Protein AF-A0A2I2F5F7-F1 (afdb_monomer_lite)

Structure (mmCIF, N/CA/C/O backbone):
data_AF-A0A2I2F5F7-F1
#
_entry.id   AF-A0A2I2F5F7-F1
#
loop_
_atom_site.group_PDB
_atom_site.id
_atom_site.type_symbol
_atom_site.label_atom_id
_atom_site.label_alt_id
_atom_site.label_comp_id
_atom_site.label_asym_id
_atom_site.label_entity_id
_atom_site.label_seq_id
_atom_site.pdbx_PDB_ins_code
_atom_site.Cartn_x
_atom_site.Cartn_y
_atom_site.Cartn_z
_atom_site.occupancy
_atom_site.B_iso_or_equiv
_atom_site.auth_seq_id
_atom_site.auth_comp_id
_atom_site.auth_asym_id
_atom_site.auth_atom_id
_atom_site.pdbx_PDB_model_num
ATOM 1 N N . MET A 1 1 ? 24.053 -18.891 8.068 1.00 52.19 1 MET A N 1
ATOM 2 C CA . MET A 1 1 ? 23.215 -17.682 8.249 1.00 52.19 1 MET A CA 1
ATOM 3 C C . MET A 1 1 ? 21.718 -17.975 8.450 1.00 52.19 1 MET A C 1
ATOM 5 O O . MET A 1 1 ? 21.063 -17.134 9.046 1.00 52.19 1 MET A O 1
ATOM 9 N N . SER A 1 2 ? 21.166 -19.140 8.059 1.00 60.88 2 SER A N 1
ATOM 10 C CA . SER A 1 2 ? 19.707 -19.385 8.162 1.00 60.88 2 SER A CA 1
ATOM 11 C C . SER A 1 2 ? 19.155 -19.617 9.581 1.00 60.88 2 SER A C 1
ATOM 13 O O . SER A 1 2 ? 17.992 -19.317 9.832 1.00 60.88 2 SER A O 1
ATOM 15 N N . VAL A 1 3 ? 19.968 -20.087 10.535 1.00 60.84 3 VAL A N 1
ATOM 16 C CA . VAL A 1 3 ? 19.513 -20.328 11.924 1.00 60.84 3 VAL A CA 1
ATOM 17 C C . VAL A 1 3 ? 19.177 -19.015 12.646 1.00 60.84 3 VAL A C 1
ATOM 19 O O . VAL A 1 3 ? 18.183 -18.933 13.364 1.00 60.84 3 VAL A O 1
ATOM 22 N N . PHE A 1 4 ? 19.957 -17.955 12.409 1.00 62.81 4 PHE A N 1
ATOM 23 C CA . PHE A 1 4 ? 19.720 -16.638 13.011 1.00 62.81 4 PHE A CA 1
ATOM 24 C C . PHE A 1 4 ? 18.467 -15.959 12.450 1.00 62.81 4 PHE A C 1
ATOM 26 O O . PHE A 1 4 ? 17.699 -15.381 13.215 1.00 62.81 4 PHE A O 1
ATOM 33 N N . SER A 1 5 ? 18.217 -16.060 11.140 1.00 62.34 5 SER A N 1
ATOM 34 C CA . SER A 1 5 ? 16.989 -15.528 10.536 1.00 62.34 5 SER A CA 1
ATOM 35 C C . SER A 1 5 ? 15.752 -16.306 10.985 1.00 62.34 5 SER A C 1
ATOM 37 O O . SER A 1 5 ? 14.725 -15.692 11.250 1.00 62.34 5 SER A O 1
ATOM 39 N N . GLN A 1 6 ? 15.856 -17.629 11.150 1.00 65.56 6 GLN A N 1
ATOM 40 C CA . GLN A 1 6 ? 14.783 -18.466 11.697 1.00 65.56 6 GLN A CA 1
ATOM 41 C C . GLN A 1 6 ? 14.441 -18.099 13.140 1.00 65.56 6 GLN A C 1
ATOM 43 O O . GLN A 1 6 ? 13.269 -17.923 13.468 1.00 65.56 6 GLN A O 1
ATOM 48 N N . LEU A 1 7 ? 15.453 -17.943 13.998 1.00 70.56 7 LEU A N 1
ATOM 49 C CA . LEU A 1 7 ? 15.248 -17.539 15.386 1.00 70.56 7 LEU A CA 1
ATOM 50 C C . LEU A 1 7 ? 14.660 -16.125 15.470 1.00 70.56 7 LEU A C 1
ATOM 52 O O . LEU A 1 7 ? 13.698 -15.908 16.201 1.00 70.56 7 LEU A O 1
ATOM 56 N N . ARG A 1 8 ? 15.183 -15.180 14.675 1.00 76.38 8 ARG A N 1
ATOM 57 C CA . ARG A 1 8 ? 14.646 -13.815 14.579 1.00 76.38 8 ARG A CA 1
ATOM 58 C C . ARG A 1 8 ? 13.184 -13.826 14.145 1.00 76.38 8 ARG A C 1
ATOM 60 O O . ARG A 1 8 ? 12.372 -13.159 14.778 1.00 76.38 8 ARG A O 1
ATOM 67 N N .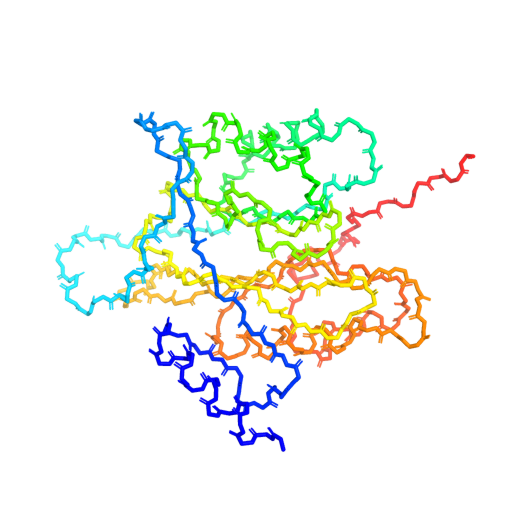 ASN A 1 9 ? 12.846 -14.577 13.096 1.00 73.12 9 ASN A N 1
ATOM 68 C CA . ASN A 1 9 ? 11.472 -14.658 12.614 1.00 73.12 9 ASN A CA 1
ATOM 69 C C . ASN A 1 9 ? 10.574 -15.257 13.703 1.00 73.12 9 ASN A C 1
ATOM 71 O O . ASN A 1 9 ? 9.603 -14.606 14.046 1.00 73.12 9 ASN A O 1
ATOM 75 N N . ARG A 1 10 ? 10.952 -16.356 14.371 1.00 73.81 10 ARG A N 1
ATOM 76 C CA . ARG A 1 10 ? 10.181 -16.911 15.506 1.00 73.81 10 ARG A CA 1
ATOM 77 C C . ARG A 1 10 ? 9.946 -15.912 16.641 1.00 73.81 10 ARG A C 1
ATOM 79 O O . ARG A 1 10 ? 8.852 -15.856 17.195 1.00 73.81 10 ARG A O 1
ATOM 86 N N . VAL A 1 11 ? 10.953 -15.111 16.993 1.00 74.81 11 VAL A N 1
ATOM 87 C CA . VAL A 1 11 ? 10.809 -14.060 18.015 1.00 74.81 11 VAL A CA 1
ATOM 88 C C . VAL A 1 11 ? 9.813 -12.992 17.562 1.00 74.81 11 VAL A C 1
ATOM 90 O O . VAL A 1 11 ? 8.974 -12.563 18.352 1.00 74.81 11 VAL A O 1
ATOM 93 N N . LEU A 1 12 ? 9.873 -12.574 16.295 1.00 76.50 12 LEU A N 1
ATOM 94 C CA . LEU A 1 12 ? 8.938 -11.601 15.728 1.00 76.50 12 LEU A CA 1
ATOM 95 C C . LEU A 1 12 ? 7.519 -12.165 15.598 1.00 76.50 12 LEU A C 1
ATOM 97 O O . LEU A 1 12 ? 6.568 -11.464 15.931 1.00 76.50 12 LEU A O 1
ATOM 101 N N . GLU A 1 13 ? 7.375 -13.422 15.177 1.00 77.12 13 GLU A N 1
ATOM 102 C CA . GLU A 1 13 ? 6.099 -14.139 15.130 1.00 77.12 13 GLU A CA 1
ATOM 103 C C . GLU A 1 13 ? 5.463 -14.195 16.517 1.00 77.12 13 GLU A C 1
ATOM 105 O O . GLU A 1 13 ? 4.296 -13.849 16.677 1.00 77.12 13 GLU A O 1
ATOM 110 N N . TRP A 1 14 ? 6.241 -14.558 17.540 1.00 73.88 14 TRP A N 1
ATOM 111 C CA . TRP A 1 14 ? 5.767 -14.606 18.920 1.00 73.88 14 TRP A CA 1
ATOM 112 C C . TRP A 1 14 ? 5.377 -13.219 19.447 1.00 73.88 14 TRP A C 1
ATOM 114 O O . TRP A 1 14 ? 4.296 -13.055 20.022 1.00 73.88 14 TRP A O 1
ATOM 124 N N . ARG A 1 15 ? 6.229 -12.212 19.214 1.00 73.38 15 ARG A N 1
ATOM 125 C CA . ARG A 1 15 ? 6.032 -10.839 19.700 1.00 73.38 15 ARG A CA 1
ATOM 126 C C . ARG A 1 15 ? 4.831 -10.156 19.050 1.00 73.38 15 ARG A C 1
ATOM 128 O O . ARG A 1 15 ? 4.076 -9.486 19.745 1.00 73.38 15 ARG A O 1
ATOM 135 N N . HIS A 1 16 ? 4.665 -10.309 17.739 1.00 75.19 16 HIS A N 1
ATOM 136 C CA . HIS A 1 16 ? 3.631 -9.614 16.967 1.00 75.19 16 HIS A CA 1
ATOM 137 C C . HIS A 1 16 ? 2.427 -10.501 16.628 1.00 75.19 16 HIS A C 1
ATOM 139 O O . HIS A 1 16 ? 1.450 -10.014 16.069 1.00 75.19 16 HIS A O 1
ATOM 145 N N . GLY A 1 17 ? 2.464 -11.792 16.973 1.00 76.19 17 GLY A N 1
ATOM 146 C CA . GLY A 1 17 ? 1.377 -12.735 16.711 1.00 76.19 17 GLY A CA 1
ATOM 147 C C . GLY A 1 17 ? 1.076 -12.899 15.221 1.00 76.19 17 GLY A C 1
ATOM 148 O O . GLY A 1 17 ? -0.092 -12.981 14.846 1.00 76.19 17 GLY A O 1
ATOM 149 N N . ILE A 1 18 ? 2.100 -12.885 14.368 1.00 79.06 18 ILE A N 1
ATOM 150 C CA . ILE A 1 18 ? 1.965 -13.003 12.909 1.00 79.06 18 ILE A CA 1
ATOM 151 C C . ILE A 1 18 ? 2.703 -14.245 12.414 1.00 79.06 18 ILE A C 1
ATOM 153 O O . ILE A 1 18 ? 3.763 -14.545 12.948 1.00 79.06 18 ILE A O 1
ATOM 157 N N . PRO A 1 19 ? 2.217 -14.941 11.378 1.00 82.69 19 PRO A N 1
ATOM 158 C CA . PRO A 1 19 ? 3.017 -15.951 10.697 1.00 82.69 19 PRO A CA 1
ATOM 159 C C . PRO A 1 19 ? 3.995 -15.285 9.715 1.00 82.69 19 PRO A C 1
ATOM 161 O O . PRO A 1 19 ? 3.604 -14.413 8.924 1.00 82.69 19 PRO A O 1
ATOM 164 N N . LEU A 1 20 ? 5.262 -15.691 9.754 1.00 82.62 20 LEU A N 1
ATOM 165 C CA . LEU A 1 20 ? 6.342 -15.246 8.874 1.00 82.62 20 LEU A CA 1
ATOM 166 C C . LEU A 1 20 ? 6.960 -16.454 8.146 1.00 82.62 20 LEU A C 1
ATOM 168 O O . LEU A 1 20 ? 6.944 -17.573 8.654 1.00 82.62 20 LEU A O 1
ATOM 172 N N . PRO A 1 21 ? 7.550 -16.274 6.954 1.00 81.25 21 PRO A N 1
ATOM 173 C CA . PRO A 1 21 ? 8.261 -17.365 6.297 1.00 81.25 21 PRO A CA 1
ATOM 174 C C . PRO A 1 21 ? 9.463 -17.843 7.119 1.00 81.25 21 PRO A C 1
ATOM 176 O O . PRO A 1 21 ? 10.234 -17.049 7.663 1.00 81.25 21 PRO A O 1
ATOM 179 N N . THR A 1 22 ? 9.674 -19.156 7.155 1.00 66.94 22 THR A N 1
ATOM 180 C CA . THR A 1 22 ? 10.752 -19.798 7.926 1.00 66.94 22 THR A CA 1
ATOM 181 C C . THR A 1 22 ? 12.104 -19.820 7.201 1.00 66.94 22 THR A C 1
ATOM 183 O O . THR A 1 22 ? 13.130 -20.071 7.830 1.00 66.94 22 THR A O 1
ATOM 186 N N . LEU A 1 23 ? 12.137 -19.567 5.889 1.00 62.38 23 LEU A N 1
ATOM 187 C CA . LEU A 1 23 ? 13.317 -19.789 5.035 1.00 62.38 23 LEU A CA 1
ATOM 188 C C . LEU A 1 23 ? 13.912 -18.512 4.421 1.00 62.38 23 LEU A C 1
ATOM 190 O O . LEU A 1 23 ? 14.998 -18.564 3.853 1.00 62.38 23 LEU A O 1
ATOM 194 N N . GLU A 1 24 ? 13.258 -17.360 4.572 1.00 65.25 24 GLU A N 1
ATOM 195 C CA . GLU A 1 24 ? 13.725 -16.102 3.977 1.00 65.25 24 GLU A CA 1
ATOM 196 C C . GLU A 1 24 ? 14.841 -15.471 4.824 1.00 65.25 24 GLU A C 1
ATOM 198 O O . GLU A 1 24 ? 14.592 -14.846 5.859 1.00 65.25 24 GLU A O 1
ATOM 203 N N . THR A 1 25 ? 16.098 -15.652 4.403 1.00 61.94 25 THR A N 1
ATOM 204 C CA . THR A 1 25 ? 17.279 -15.193 5.160 1.00 61.94 25 THR A CA 1
ATOM 205 C C . THR A 1 25 ? 17.719 -13.766 4.830 1.00 61.94 25 THR A C 1
ATOM 207 O O . THR A 1 25 ? 18.499 -13.190 5.582 1.00 61.94 25 THR A O 1
ATOM 210 N N . ASN A 1 26 ? 17.236 -13.195 3.721 1.00 65.75 26 ASN A N 1
ATOM 211 C CA . ASN A 1 26 ? 17.690 -11.901 3.183 1.00 65.75 26 ASN A CA 1
ATOM 212 C C . ASN A 1 26 ? 16.654 -10.781 3.326 1.00 65.75 26 ASN A C 1
ATOM 214 O O . ASN A 1 26 ? 16.775 -9.731 2.696 1.00 65.75 26 ASN A O 1
ATOM 218 N N . THR A 1 27 ? 15.626 -11.002 4.136 1.00 77.75 27 THR A N 1
ATOM 219 C CA . THR A 1 27 ? 14.590 -10.010 4.405 1.00 77.75 27 THR A CA 1
ATOM 220 C C . THR A 1 27 ? 14.702 -9.503 5.829 1.00 77.75 27 THR A C 1
ATOM 222 O O . THR A 1 27 ? 15.240 -10.180 6.707 1.00 77.75 27 THR A O 1
ATOM 225 N N . SER A 1 28 ? 14.191 -8.304 6.080 1.00 81.12 28 SER A N 1
ATOM 226 C CA . SER A 1 28 ? 14.087 -7.746 7.427 1.00 81.12 28 SER A CA 1
ATOM 227 C C . SER A 1 28 ? 12.750 -7.023 7.544 1.00 81.12 28 SER A C 1
ATOM 229 O O . SER A 1 28 ? 12.607 -5.948 6.956 1.00 81.12 28 SER A O 1
ATOM 231 N N . PRO A 1 29 ? 11.755 -7.608 8.234 1.00 90.69 29 PRO A N 1
ATOM 232 C CA . PRO A 1 29 ? 10.522 -6.899 8.542 1.00 90.69 29 PRO A CA 1
ATOM 233 C C . PRO A 1 29 ? 10.791 -5.820 9.602 1.00 90.69 29 PRO A C 1
ATOM 235 O O . PRO A 1 29 ? 11.433 -6.078 10.620 1.00 90.69 29 PRO A O 1
ATOM 238 N N . ILE A 1 30 ? 10.294 -4.613 9.351 1.00 91.50 30 ILE A N 1
ATOM 239 C CA . ILE A 1 30 ? 10.405 -3.444 10.224 1.00 91.50 30 ILE A CA 1
ATOM 240 C C . ILE A 1 30 ? 8.986 -3.044 10.620 1.00 91.50 30 ILE A C 1
ATOM 242 O O . ILE A 1 30 ? 8.231 -2.532 9.795 1.00 91.50 30 ILE A O 1
ATOM 246 N N . PHE A 1 31 ? 8.613 -3.335 11.865 1.00 92.44 31 PHE A N 1
ATOM 247 C CA . PHE A 1 31 ? 7.278 -3.046 12.390 1.00 92.44 31 PHE A CA 1
ATOM 248 C C . PHE A 1 31 ? 7.088 -1.556 12.644 1.00 92.44 31 PHE A C 1
ATOM 250 O O . PHE A 1 31 ? 7.994 -0.890 13.142 1.00 92.44 31 PHE A O 1
ATOM 257 N N . GLN A 1 32 ? 5.888 -1.071 12.339 1.00 94.00 32 GLN A N 1
ATOM 258 C CA . GLN A 1 32 ? 5.445 0.287 12.628 1.00 94.00 32 GLN A CA 1
ATOM 259 C C . GLN A 1 32 ? 4.021 0.264 13.200 1.00 94.00 32 GLN A C 1
ATOM 261 O O . GLN A 1 32 ? 3.363 -0.779 13.224 1.00 94.00 32 GLN A O 1
ATOM 266 N N . SER A 1 33 ? 3.555 1.409 13.690 1.00 94.44 33 SER A N 1
ATOM 267 C CA . SER A 1 33 ? 2.191 1.549 14.196 1.00 94.44 33 SER A CA 1
ATOM 268 C C . SER A 1 33 ? 1.228 1.948 13.084 1.00 94.44 33 SER A C 1
ATOM 270 O O . SER A 1 33 ? 1.595 2.635 12.129 1.00 94.44 33 SER A O 1
ATOM 272 N N . TRP A 1 34 ? -0.031 1.551 13.242 1.00 96.56 34 TRP A N 1
ATOM 273 C CA . TRP A 1 34 ? -1.135 2.285 12.637 1.00 96.56 34 TRP A CA 1
ATOM 274 C C . TRP A 1 34 ? -1.309 3.620 13.346 1.00 96.56 34 TRP A C 1
ATOM 276 O O . TRP A 1 34 ? -0.941 3.754 14.510 1.00 96.56 34 TRP A O 1
ATOM 286 N N . HIS A 1 35 ? -1.901 4.589 12.662 1.00 97.06 35 HIS A N 1
ATOM 287 C CA . HIS A 1 35 ? -2.172 5.905 13.214 1.00 97.06 35 HIS A CA 1
ATOM 288 C C . HIS A 1 35 ? -3.626 6.289 12.987 1.00 97.06 35 HIS A C 1
ATOM 290 O O . HIS A 1 35 ? -4.202 6.007 11.933 1.00 97.06 35 HIS A O 1
ATOM 296 N N . GLN A 1 36 ? -4.194 6.990 13.960 1.00 96.44 36 GLN A N 1
ATOM 297 C CA . GLN A 1 36 ? -5.495 7.634 13.842 1.00 96.44 36 GLN A CA 1
ATOM 298 C C . GLN A 1 36 ? -5.372 9.118 14.153 1.00 96.44 36 GLN A C 1
ATOM 300 O O . GLN A 1 36 ? -4.549 9.527 14.971 1.00 96.44 36 GLN A O 1
ATOM 305 N N . PHE A 1 37 ? -6.189 9.933 13.497 1.00 97.62 37 PHE A N 1
ATOM 306 C CA . PHE A 1 37 ? -6.221 11.353 13.793 1.00 97.62 37 PHE A CA 1
ATOM 307 C C . PHE A 1 37 ? -6.990 11.618 15.087 1.00 97.62 37 PHE A C 1
ATOM 309 O O . PHE A 1 37 ? -8.168 11.277 15.196 1.00 97.62 37 PHE A O 1
ATOM 316 N N . ASP A 1 38 ? -6.327 12.249 16.048 1.00 96.62 38 ASP A N 1
ATOM 317 C CA . ASP A 1 38 ? -6.939 12.761 17.261 1.00 96.62 38 ASP A CA 1
ATOM 318 C C . ASP A 1 38 ? -7.259 14.249 17.091 1.00 96.62 38 ASP A C 1
ATOM 320 O O . ASP A 1 38 ? -6.382 15.094 16.883 1.00 96.62 38 ASP A O 1
ATOM 324 N N . THR A 1 39 ? -8.548 14.567 17.195 1.00 95.31 39 THR A N 1
ATOM 325 C CA . THR A 1 39 ? -9.046 15.935 17.018 1.00 95.31 39 THR A CA 1
ATOM 326 C C . THR A 1 39 ? -8.639 16.833 18.185 1.00 95.31 39 THR A C 1
ATOM 328 O O . THR A 1 39 ? -8.436 18.027 17.980 1.00 95.31 39 THR A O 1
ATOM 331 N N . SER A 1 40 ? -8.466 16.278 19.391 1.00 96.00 40 SER A N 1
ATOM 332 C CA . SER A 1 40 ? -8.144 17.076 20.580 1.00 96.00 40 SER A CA 1
ATOM 333 C C . SER A 1 40 ? -6.723 17.646 20.535 1.00 96.00 40 SER A C 1
ATOM 335 O O . SER A 1 40 ? -6.513 18.821 20.828 1.00 96.00 40 SER A O 1
ATOM 337 N N . SER A 1 41 ? -5.754 16.846 20.088 1.00 95.81 41 SER A N 1
ATOM 338 C CA . SER A 1 41 ? -4.363 17.260 19.895 1.00 95.81 41 SER A CA 1
ATOM 339 C C . SER A 1 41 ? -4.048 17.742 18.475 1.00 95.81 41 SER A C 1
ATOM 341 O O . SER A 1 41 ? -2.939 18.231 18.243 1.00 95.81 41 SER A O 1
ATOM 343 N N . ASN A 1 42 ? -5.003 17.636 17.538 1.00 95.44 42 ASN A N 1
ATOM 344 C CA . ASN A 1 42 ? -4.853 17.965 16.115 1.00 95.44 42 ASN A CA 1
ATOM 345 C C . ASN A 1 42 ? -3.647 17.241 15.477 1.00 95.44 42 ASN A C 1
ATOM 347 O O . ASN A 1 42 ? -2.870 17.834 14.723 1.00 95.44 42 ASN A O 1
ATOM 351 N N . LYS A 1 43 ? -3.462 15.958 15.817 1.00 96.62 43 LYS A N 1
ATOM 352 C CA . LYS A 1 43 ? -2.315 15.133 15.403 1.00 96.62 43 LYS A CA 1
ATOM 353 C C . LYS A 1 43 ? -2.738 13.713 15.045 1.00 96.62 43 LYS A C 1
ATOM 355 O O . LYS A 1 43 ? -3.711 13.186 15.570 1.00 96.62 43 LYS A O 1
ATOM 360 N N . TRP A 1 44 ? -1.958 13.073 14.178 1.00 97.62 44 TRP A N 1
ATOM 361 C CA . TRP A 1 44 ? -2.016 11.625 13.991 1.00 97.62 44 TRP A CA 1
ATOM 362 C C . TRP A 1 44 ? -1.262 10.952 15.138 1.00 97.62 44 TRP A C 1
ATOM 364 O O . TRP A 1 44 ? -0.063 11.176 15.300 1.00 97.62 44 TRP A O 1
ATOM 374 N N . LEU A 1 45 ? -1.967 10.165 15.946 1.00 96.38 45 LEU A N 1
ATOM 375 C CA . LEU A 1 45 ? -1.404 9.438 17.080 1.00 96.38 45 LEU A CA 1
ATOM 376 C C . LEU A 1 45 ? -1.259 7.956 16.728 1.00 96.38 45 LEU A C 1
ATOM 378 O O . LEU A 1 45 ? -2.132 7.415 16.039 1.00 96.38 45 LEU A O 1
ATOM 382 N N . PRO A 1 46 ? -0.181 7.294 17.179 1.00 95.38 46 PRO A N 1
ATOM 383 C CA . PRO A 1 46 ? -0.046 5.859 17.005 1.00 95.38 46 PRO A CA 1
ATOM 384 C C . PRO A 1 46 ? -1.159 5.138 17.773 1.00 95.38 46 PRO A C 1
ATOM 386 O O . PRO A 1 46 ? -1.505 5.521 18.889 1.00 95.38 46 PRO A O 1
ATOM 389 N N . LEU A 1 47 ? -1.703 4.085 17.174 1.00 90.62 47 LEU A N 1
ATOM 390 C CA . LEU A 1 47 ? -2.511 3.107 17.885 1.00 90.62 47 LEU A CA 1
ATOM 391 C C . LEU A 1 47 ? -1.582 2.201 18.691 1.00 90.62 47 LEU A C 1
ATOM 393 O O . LEU A 1 47 ? -0.570 1.712 18.169 1.00 90.62 47 LEU A O 1
ATOM 397 N N . ASP A 1 48 ? -1.941 1.965 19.950 1.00 71.94 48 ASP A N 1
ATOM 398 C CA . ASP A 1 48 ? -1.325 0.909 20.746 1.00 71.94 48 ASP A CA 1
ATOM 399 C C . ASP A 1 48 ? -1.502 -0.431 20.023 1.00 71.94 48 ASP A C 1
ATOM 401 O O . ASP A 1 48 ? -2.472 -0.617 19.284 1.00 71.94 48 ASP A O 1
ATOM 405 N N . SER A 1 49 ? -0.515 -1.330 20.166 1.00 57.50 49 SER A N 1
ATOM 406 C CA . SER A 1 49 ? -0.415 -2.553 19.355 1.00 57.50 49 SER A CA 1
ATOM 407 C C . SER A 1 49 ? -1.781 -3.214 19.159 1.00 57.50 49 SER A C 1
ATOM 409 O O . SER A 1 49 ? -2.457 -3.466 20.158 1.00 57.50 49 SER A O 1
ATOM 411 N N . PRO A 1 50 ? -2.172 -3.522 17.908 1.00 50.78 50 PRO A N 1
ATOM 412 C CA . PRO A 1 50 ? -3.470 -4.111 17.632 1.00 50.78 50 PRO A CA 1
ATOM 413 C C . PRO A 1 50 ? -3.636 -5.356 18.495 1.00 50.78 50 PRO A C 1
ATOM 415 O O . PRO A 1 50 ? -2.787 -6.255 18.470 1.00 50.78 50 PRO A O 1
ATOM 418 N N . HIS A 1 51 ? -4.682 -5.347 19.321 1.00 44.22 51 HIS A N 1
ATOM 419 C CA . HIS A 1 51 ? -4.979 -6.414 20.263 1.00 44.22 51 HIS A CA 1
ATOM 420 C C . HIS A 1 51 ? -4.870 -7.769 19.549 1.00 44.22 51 HIS A C 1
ATOM 422 O O . HIS A 1 51 ? -5.457 -7.968 18.484 1.00 44.22 51 HIS A O 1
ATOM 428 N N . LYS A 1 52 ? -4.141 -8.730 20.142 1.00 45.44 52 LYS A N 1
ATOM 429 C CA . LYS A 1 52 ? -4.405 -10.143 19.830 1.00 45.44 52 LYS A CA 1
ATOM 430 C C . LYS A 1 52 ? -5.914 -10.320 20.008 1.00 45.44 52 LYS A C 1
ATOM 432 O O . LYS A 1 52 ? -6.395 -9.880 21.054 1.00 45.44 52 LYS A O 1
ATOM 437 N N . PRO A 1 53 ? -6.649 -10.907 19.046 1.00 43.22 53 PRO A N 1
ATOM 438 C CA . PRO A 1 53 ? -8.038 -11.256 19.285 1.00 43.22 53 PRO A CA 1
ATOM 439 C C . PRO A 1 53 ? -8.052 -12.102 20.555 1.00 43.22 53 PRO A C 1
ATOM 441 O O . PRO A 1 53 ? -7.506 -13.206 20.570 1.00 43.22 53 PRO A O 1
ATOM 444 N N . SER A 1 54 ? -8.535 -11.537 21.657 1.00 37.41 54 SER A N 1
ATOM 445 C CA . SER A 1 54 ? -8.761 -12.303 22.864 1.00 37.41 54 SER A CA 1
ATOM 446 C C . SER A 1 54 ? -9.857 -13.299 22.514 1.00 37.41 54 SER A C 1
ATOM 448 O O . SER A 1 54 ? -10.902 -12.917 21.984 1.00 37.41 54 SER A O 1
ATOM 450 N N . GLU A 1 55 ? -9.625 -14.577 22.808 1.00 44.00 55 GLU A N 1
ATOM 451 C CA . GLU A 1 55 ? -10.634 -15.638 22.672 1.00 44.00 55 GLU A CA 1
ATOM 452 C C . GLU A 1 55 ? -11.898 -15.356 23.518 1.00 44.00 55 GLU A C 1
ATOM 454 O O . GLU A 1 55 ? -12.899 -16.048 23.386 1.00 44.00 55 GLU A O 1
ATOM 459 N N . GLU A 1 56 ? -11.888 -14.302 24.343 1.00 35.88 56 GLU A N 1
ATOM 460 C CA . GLU A 1 56 ? -12.923 -13.960 25.321 1.00 35.88 56 GLU A CA 1
ATOM 461 C C . GLU A 1 56 ? -13.926 -12.879 24.878 1.00 35.88 56 GLU A C 1
ATOM 463 O O . GLU A 1 56 ? -14.850 -12.570 25.626 1.00 35.88 56 GLU A O 1
ATOM 468 N N . SER A 1 57 ? -13.835 -12.314 23.668 1.00 37.97 57 SER A N 1
ATOM 469 C CA . SER A 1 57 ? -14.887 -11.399 23.172 1.00 37.97 57 SER A CA 1
ATOM 470 C C . SER A 1 57 ? -16.050 -12.167 22.533 1.00 37.97 57 SER A C 1
ATOM 472 O O . SER A 1 57 ? -16.398 -11.950 21.375 1.00 37.97 57 SER A O 1
ATOM 474 N N . SER A 1 58 ? -16.645 -13.098 23.279 1.00 41.16 58 SER A N 1
ATOM 475 C CA . SER A 1 58 ? -17.713 -13.984 22.810 1.00 41.16 58 SER A CA 1
ATOM 476 C C . SER A 1 58 ? -19.089 -13.619 23.376 1.00 41.16 58 SER A C 1
ATOM 478 O O . SER A 1 58 ? -19.817 -14.512 23.788 1.00 41.16 58 SER A O 1
ATOM 480 N N . THR A 1 59 ? -19.475 -12.340 23.428 1.00 38.19 59 THR A N 1
ATOM 481 C CA . THR A 1 59 ? -20.878 -11.950 23.716 1.00 38.19 59 THR A CA 1
ATOM 482 C C . THR A 1 59 ? -21.290 -10.617 23.076 1.00 38.19 59 THR A C 1
ATOM 484 O O . THR A 1 59 ? -22.030 -9.840 23.677 1.00 38.19 59 THR A O 1
ATOM 487 N N . ALA A 1 60 ? -20.826 -10.313 21.863 1.00 39.81 60 ALA A N 1
ATOM 488 C CA . ALA A 1 60 ? -21.472 -9.285 21.049 1.00 39.81 60 ALA A CA 1
ATOM 489 C C . ALA A 1 60 ? -22.330 -9.988 19.999 1.00 39.81 60 ALA A C 1
ATOM 491 O O . ALA A 1 60 ? -21.799 -10.644 19.102 1.00 39.81 60 ALA A O 1
ATOM 492 N N . ASP A 1 61 ? -23.644 -9.867 20.165 1.00 40.91 61 ASP A N 1
ATOM 493 C CA . ASP A 1 61 ? -24.686 -10.331 19.256 1.00 40.91 61 ASP A CA 1
ATOM 494 C C . ASP A 1 61 ? -24.371 -9.839 17.833 1.00 40.91 61 ASP A C 1
ATOM 496 O O . ASP A 1 61 ? -24.599 -8.687 17.465 1.00 40.91 61 ASP A O 1
ATOM 500 N N . THR A 1 62 ? -23.698 -10.687 17.063 1.00 42.69 62 THR A N 1
ATOM 501 C CA . THR A 1 62 ? -23.272 -10.403 15.698 1.00 42.69 62 THR A CA 1
ATOM 502 C C . THR A 1 62 ? -23.984 -11.407 14.823 1.00 42.69 62 THR A C 1
ATOM 504 O O . THR A 1 62 ? -23.458 -12.460 14.475 1.00 42.69 62 THR A O 1
ATOM 507 N N . THR A 1 63 ? -25.217 -11.066 14.447 1.00 40.62 63 THR A N 1
ATOM 508 C CA . THR A 1 63 ? -25.783 -11.563 13.193 1.00 40.62 63 THR A CA 1
ATOM 509 C C . THR A 1 63 ? -24.685 -11.476 12.131 1.00 40.62 63 THR A C 1
ATOM 511 O O . THR A 1 63 ? -24.148 -10.377 11.941 1.00 40.62 63 THR A O 1
ATOM 514 N N . PRO A 1 64 ? -24.299 -12.590 11.479 1.00 40.94 64 PRO A N 1
ATOM 515 C CA . PRO A 1 64 ? -23.274 -12.564 10.451 1.00 40.94 64 PRO A CA 1
ATOM 516 C C . PRO A 1 64 ? -23.710 -11.537 9.417 1.00 40.94 64 PRO A C 1
ATOM 518 O O . PRO A 1 64 ? -24.773 -11.690 8.815 1.00 40.94 64 PRO A O 1
ATOM 521 N N . ALA A 1 65 ? -22.942 -10.457 9.262 1.00 46.53 65 ALA A N 1
ATOM 522 C CA . ALA A 1 65 ? -23.210 -9.485 8.220 1.00 46.53 65 ALA A CA 1
ATOM 523 C C . ALA A 1 65 ? -23.105 -10.234 6.891 1.00 46.53 65 ALA A C 1
ATOM 525 O O . ALA A 1 65 ? -22.014 -10.579 6.434 1.00 46.53 65 ALA A O 1
ATOM 526 N N . GLN A 1 66 ? -24.268 -10.557 6.337 1.00 44.28 66 GLN A N 1
ATOM 527 C CA . GLN A 1 66 ? -24.435 -11.205 5.055 1.00 44.28 66 GLN A CA 1
ATOM 528 C C . GLN A 1 66 ? -23.644 -10.377 4.030 1.00 44.28 66 GLN A C 1
ATOM 530 O O . GLN A 1 66 ? -23.910 -9.193 3.835 1.00 44.28 66 GLN A O 1
ATOM 535 N N . ASP A 1 67 ? -22.624 -10.991 3.428 1.00 52.91 67 ASP A N 1
ATOM 536 C CA . ASP A 1 67 ? -21.910 -10.472 2.258 1.00 52.91 67 ASP A CA 1
ATOM 537 C C . ASP A 1 67 ? -21.092 -9.168 2.432 1.00 52.91 67 ASP A C 1
ATOM 539 O O . ASP A 1 67 ? -21.155 -8.235 1.625 1.00 52.91 67 ASP A O 1
ATOM 543 N N . SER A 1 68 ? -20.226 -9.081 3.449 1.00 63.81 68 SER A N 1
ATOM 544 C CA . SER A 1 68 ? -19.319 -7.929 3.577 1.00 63.81 68 SER A CA 1
ATOM 545 C C . SER A 1 68 ? -18.145 -7.982 2.574 1.00 63.81 68 SER A C 1
ATOM 547 O O . SER A 1 68 ? -17.005 -8.250 2.947 1.00 63.81 68 SER A O 1
ATOM 549 N N . LYS A 1 69 ? -18.394 -7.676 1.293 1.00 82.44 69 LYS A N 1
ATOM 550 C CA . LYS A 1 69 ? -17.355 -7.557 0.244 1.00 82.44 69 LYS A CA 1
ATOM 551 C C . LYS A 1 69 ? -16.277 -6.542 0.635 1.00 82.44 69 LYS A C 1
ATOM 553 O O . LYS A 1 69 ? -16.612 -5.392 0.909 1.00 82.44 69 LYS A O 1
ATOM 558 N N . LEU A 1 70 ? -15.005 -6.929 0.661 1.00 88.56 70 LEU A N 1
ATOM 559 C CA . LEU A 1 70 ? -13.899 -5.992 0.884 1.00 88.56 70 LEU A CA 1
ATOM 560 C C . LEU A 1 70 ? -13.508 -5.333 -0.445 1.00 88.56 70 LEU A C 1
ATOM 562 O O . LEU A 1 70 ? -13.205 -6.032 -1.406 1.00 88.56 70 LEU A O 1
ATOM 566 N N . VAL A 1 71 ? -13.502 -4.002 -0.492 1.00 94.19 71 VAL A N 1
ATOM 567 C CA . VAL A 1 71 ? -13.111 -3.222 -1.675 1.00 94.19 71 VAL A CA 1
ATOM 568 C C . VAL A 1 71 ? -11.736 -2.603 -1.439 1.00 94.19 71 VAL A C 1
ATOM 570 O O . VAL A 1 71 ? -11.558 -1.824 -0.499 1.00 94.19 71 VAL A O 1
ATOM 573 N N . LEU A 1 72 ? -10.773 -2.937 -2.295 1.00 96.56 72 LEU A N 1
ATOM 574 C CA . LEU A 1 72 ? -9.422 -2.382 -2.279 1.00 96.56 72 LEU A CA 1
ATOM 575 C C . LEU A 1 72 ? -9.196 -1.553 -3.543 1.00 96.56 72 LEU A C 1
ATOM 577 O O . LEU A 1 72 ? -9.421 -2.045 -4.646 1.00 96.56 72 LEU A O 1
ATOM 581 N N . ALA A 1 73 ? -8.724 -0.320 -3.378 1.00 97.81 73 ALA A N 1
ATOM 582 C CA . ALA A 1 73 ? -8.220 0.507 -4.469 1.00 97.81 73 ALA A CA 1
ATOM 583 C C . ALA A 1 73 ? -6.694 0.598 -4.382 1.00 97.81 73 ALA A C 1
ATOM 585 O O . ALA A 1 73 ? -6.144 0.730 -3.288 1.00 97.81 73 ALA A O 1
ATOM 586 N N . THR A 1 74 ? -6.008 0.554 -5.523 1.00 98.38 74 THR A N 1
ATOM 587 C CA . THR A 1 74 ? -4.558 0.768 -5.596 1.00 98.38 74 THR A CA 1
ATOM 588 C C . THR A 1 74 ? -4.219 1.802 -6.659 1.00 98.38 74 THR A C 1
ATOM 590 O O . THR A 1 74 ? -4.812 1.779 -7.734 1.00 98.38 74 THR A O 1
ATOM 593 N N . TRP A 1 75 ? -3.285 2.711 -6.367 1.00 98.56 75 TRP A N 1
ATOM 594 C CA . TRP A 1 75 ? -2.887 3.764 -7.301 1.00 98.56 75 TRP A CA 1
ATOM 595 C C . TRP A 1 75 ? -1.442 4.236 -7.069 1.00 98.56 75 TRP A C 1
ATOM 597 O O . TRP A 1 75 ? -1.097 4.702 -5.981 1.00 98.56 75 TRP A O 1
ATOM 607 N N . ASN A 1 76 ? -0.607 4.189 -8.111 1.00 98.38 76 ASN A N 1
ATOM 608 C CA . ASN A 1 76 ? 0.654 4.931 -8.149 1.00 98.38 76 ASN A CA 1
ATOM 609 C C . ASN A 1 76 ? 0.355 6.412 -8.441 1.00 98.38 76 ASN A C 1
ATOM 611 O O . ASN A 1 76 ? -0.162 6.741 -9.507 1.00 98.38 76 ASN A O 1
ATOM 615 N N . VAL A 1 77 ? 0.653 7.298 -7.488 1.00 97.81 77 VAL A N 1
ATOM 616 C CA . VAL A 1 77 ? 0.246 8.715 -7.542 1.00 97.81 77 VAL A CA 1
ATOM 617 C C . VAL A 1 77 ? 1.298 9.648 -8.153 1.00 97.81 77 VAL A C 1
ATOM 619 O O . VAL A 1 77 ? 1.132 10.874 -8.105 1.00 97.81 77 VAL A O 1
ATOM 622 N N . ASP A 1 78 ? 2.340 9.059 -8.748 1.00 96.25 78 ASP A N 1
ATOM 623 C CA . ASP A 1 78 ? 3.408 9.706 -9.514 1.00 96.25 78 ASP A CA 1
ATOM 624 C C . ASP A 1 78 ? 4.128 10.807 -8.723 1.00 96.25 78 ASP A C 1
ATOM 626 O O . ASP A 1 78 ? 3.819 11.995 -8.824 1.00 96.25 78 ASP A O 1
ATOM 630 N N . ALA A 1 79 ? 5.127 10.445 -7.923 1.00 94.81 79 ALA A N 1
ATOM 631 C CA . ALA A 1 79 ? 5.864 11.421 -7.118 1.00 94.81 79 ALA A CA 1
ATOM 632 C C . ALA A 1 79 ? 6.617 12.449 -7.978 1.00 94.81 79 ALA A C 1
ATOM 634 O O . ALA A 1 79 ? 6.955 13.519 -7.466 1.00 94.81 79 ALA A O 1
ATOM 635 N N . GLY A 1 80 ? 6.911 12.114 -9.240 1.00 91.31 80 GLY A N 1
ATOM 636 C CA . GLY A 1 80 ? 7.708 12.927 -10.155 1.00 91.31 80 GLY A CA 1
ATOM 637 C C . GLY A 1 80 ? 6.921 14.026 -10.866 1.00 91.31 80 GLY A C 1
ATOM 638 O O . GLY A 1 80 ? 7.511 15.031 -11.262 1.00 91.31 80 GLY A O 1
ATOM 639 N N . ALA A 1 81 ? 5.605 13.874 -11.018 1.00 92.25 81 ALA A N 1
ATOM 640 C CA . ALA A 1 81 ? 4.769 14.876 -11.671 1.00 92.25 81 ALA A CA 1
ATOM 641 C C . ALA A 1 81 ? 4.621 16.181 -10.846 1.00 92.25 81 ALA A C 1
ATOM 643 O O . ALA A 1 81 ? 4.643 16.150 -9.606 1.00 92.25 81 ALA A O 1
ATOM 644 N N . PRO A 1 82 ? 4.382 17.335 -11.502 1.00 93.19 82 PRO A N 1
ATOM 645 C CA . PRO A 1 82 ? 4.111 18.614 -10.838 1.00 93.19 82 PRO A CA 1
ATOM 646 C C . PRO A 1 82 ? 2.745 18.638 -10.135 1.00 93.19 82 PRO A C 1
ATOM 648 O O . PRO A 1 82 ? 1.840 17.880 -10.480 1.00 93.19 82 PRO A O 1
ATOM 651 N N . ASP A 1 83 ? 2.584 19.530 -9.155 1.00 95.19 83 ASP A N 1
ATOM 652 C CA . ASP A 1 83 ? 1.330 19.758 -8.414 1.00 95.19 83 ASP A CA 1
ATOM 653 C C . ASP A 1 83 ? 0.801 18.549 -7.627 1.00 95.19 83 ASP A C 1
ATOM 655 O O . ASP A 1 83 ? -0.401 18.271 -7.578 1.00 95.19 83 ASP A O 1
ATOM 659 N N . SER A 1 84 ? 1.698 17.831 -6.942 1.00 96.19 84 SER A N 1
ATOM 660 C CA . SER A 1 84 ? 1.346 16.601 -6.216 1.00 96.19 84 SER A CA 1
ATOM 661 C C . SER A 1 84 ? 0.230 16.769 -5.181 1.00 96.19 84 SER A C 1
ATOM 663 O O . SER A 1 84 ? -0.534 15.832 -4.973 1.00 96.19 84 SER A O 1
ATOM 665 N N . ALA A 1 85 ? 0.097 17.949 -4.564 1.00 97.44 85 ALA A N 1
ATOM 666 C CA . ALA A 1 85 ? -0.987 18.258 -3.626 1.00 97.44 85 ALA A CA 1
ATOM 667 C C . ALA A 1 85 ? -2.370 18.259 -4.307 1.00 97.44 85 ALA A C 1
ATOM 669 O O . ALA A 1 85 ? -3.316 17.631 -3.825 1.00 97.44 85 ALA A O 1
ATOM 670 N N . THR A 1 86 ? -2.491 18.921 -5.459 1.00 97.81 86 THR A N 1
ATOM 671 C CA . THR A 1 86 ? -3.747 18.998 -6.219 1.00 97.81 86 THR A CA 1
ATOM 672 C C . THR A 1 86 ? -4.129 17.629 -6.764 1.00 97.81 86 THR A C 1
ATOM 674 O O . THR A 1 86 ? -5.281 17.205 -6.637 1.00 97.81 86 THR A O 1
ATOM 677 N N . ARG A 1 87 ? -3.154 16.896 -7.316 1.00 97.62 87 ARG A N 1
ATOM 678 C CA . ARG A 1 87 ? -3.396 15.550 -7.848 1.00 97.62 87 ARG A CA 1
ATOM 679 C C . ARG A 1 87 ? -3.868 14.594 -6.763 1.00 97.62 87 ARG A C 1
ATOM 681 O O . ARG A 1 87 ? -4.890 13.940 -6.950 1.00 97.62 87 ARG A O 1
ATOM 688 N N . ILE A 1 88 ? -3.179 14.542 -5.619 1.00 98.38 88 ILE A N 1
ATOM 689 C CA . ILE A 1 88 ? -3.569 13.612 -4.557 1.00 98.38 88 ILE A CA 1
ATOM 690 C C . ILE A 1 88 ? -4.940 13.964 -3.973 1.00 98.38 88 ILE A C 1
ATOM 692 O O . ILE A 1 88 ? -5.750 13.071 -3.748 1.00 98.38 88 ILE A O 1
ATOM 696 N N . SER A 1 89 ? -5.254 15.256 -3.829 1.00 98.19 89 SER A N 1
ATOM 697 C CA . SER A 1 89 ? -6.586 15.712 -3.401 1.00 98.19 89 SER A CA 1
ATOM 698 C C . SER A 1 89 ? -7.680 15.264 -4.372 1.00 98.19 89 SER A C 1
ATOM 700 O O . SER A 1 89 ? -8.753 14.833 -3.950 1.00 98.19 89 SER A O 1
ATOM 702 N N . SER A 1 90 ? -7.396 15.318 -5.674 1.00 98.19 90 SER A N 1
ATOM 703 C CA . SER A 1 90 ? -8.326 14.894 -6.726 1.00 98.19 90 SER A CA 1
ATOM 704 C C . SER A 1 90 ? -8.538 13.379 -6.719 1.00 98.19 90 SER A C 1
ATOM 706 O O . SER A 1 90 ? -9.677 12.922 -6.781 1.00 98.19 90 SER A O 1
ATOM 708 N N . ILE A 1 91 ? -7.460 12.600 -6.562 1.00 98.00 91 ILE A N 1
ATOM 709 C CA . ILE A 1 91 ? -7.520 11.137 -6.417 1.00 98.00 91 ILE A CA 1
ATOM 710 C C . ILE A 1 91 ? -8.376 10.758 -5.206 1.00 98.00 91 ILE A C 1
ATOM 712 O O . ILE A 1 91 ? -9.289 9.944 -5.326 1.00 98.00 91 ILE A O 1
ATOM 716 N N . ILE A 1 92 ? -8.135 11.374 -4.047 1.00 98.19 92 ILE A N 1
ATOM 717 C CA . ILE A 1 92 ? -8.909 11.095 -2.833 1.00 98.19 92 ILE A CA 1
ATOM 718 C C . ILE A 1 92 ? -10.378 11.487 -2.994 1.00 98.19 92 ILE A C 1
ATOM 720 O O . ILE A 1 92 ? -11.249 10.709 -2.615 1.00 98.19 92 ILE A O 1
ATOM 724 N N . SER A 1 93 ? -10.663 12.635 -3.611 1.00 97.94 93 SER A N 1
ATOM 725 C CA . SER A 1 93 ? -12.040 13.061 -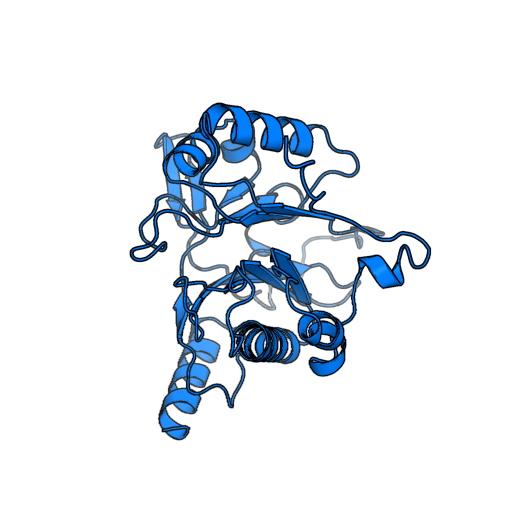3.891 1.00 97.94 93 SER A CA 1
ATOM 726 C C . SER A 1 93 ? -12.766 12.065 -4.804 1.00 97.94 93 SER A C 1
ATOM 728 O O . SER A 1 93 ? -13.928 11.738 -4.569 1.00 97.94 93 SER A O 1
ATOM 730 N N . HIS A 1 94 ? -12.069 11.524 -5.809 1.00 97.75 94 HIS A N 1
ATOM 731 C CA . HIS A 1 94 ? -12.608 10.482 -6.681 1.00 97.75 94 HIS A CA 1
ATOM 732 C C . HIS A 1 94 ? -12.895 9.180 -5.917 1.00 97.75 94 HIS A C 1
ATOM 734 O O . HIS A 1 94 ? -13.983 8.621 -6.042 1.00 97.75 94 HIS A O 1
ATOM 740 N N . LEU A 1 95 ? -11.958 8.717 -5.082 1.00 97.06 95 LEU A N 1
ATOM 741 C CA . LEU A 1 95 ? -12.145 7.512 -4.266 1.00 97.06 95 LEU A CA 1
ATOM 742 C C . LEU A 1 95 ? -13.269 7.680 -3.235 1.00 97.06 95 LEU A C 1
ATOM 744 O O . LEU A 1 95 ? -14.026 6.740 -3.001 1.00 97.06 95 LEU A O 1
ATOM 748 N N . GLN A 1 96 ? -13.426 8.869 -2.654 1.00 96.00 96 GLN A N 1
ATOM 749 C CA . GLN A 1 96 ? -14.524 9.184 -1.739 1.00 96.00 96 GLN A CA 1
ATOM 750 C C . GLN A 1 96 ? -15.896 9.086 -2.422 1.00 96.00 96 GLN A C 1
ATOM 752 O O . GLN A 1 96 ? -16.853 8.633 -1.799 1.00 96.00 96 GLN A O 1
ATOM 757 N N . ALA A 1 97 ? -15.992 9.487 -3.692 1.00 95.88 97 ALA A N 1
ATOM 758 C CA . ALA A 1 97 ? -17.223 9.430 -4.480 1.00 95.88 97 ALA A CA 1
ATOM 759 C C . ALA A 1 97 ? -17.485 8.057 -5.135 1.00 95.88 97 ALA A C 1
ATOM 761 O O . ALA A 1 97 ? -18.492 7.888 -5.823 1.00 95.88 97 ALA A O 1
ATOM 762 N N . SER A 1 98 ? -16.585 7.084 -4.963 1.00 93.50 98 SER A N 1
ATOM 763 C CA . SER A 1 98 ? -16.687 5.779 -5.619 1.00 93.50 98 SER A CA 1
ATOM 764 C C . SER A 1 98 ? -17.840 4.920 -5.083 1.00 93.50 98 SER A C 1
ATOM 766 O O . SER A 1 98 ? -18.189 4.951 -3.900 1.00 93.50 98 SER A O 1
ATOM 768 N N . ALA A 1 99 ? -18.414 4.107 -5.971 1.00 90.69 99 ALA A N 1
ATOM 769 C CA . ALA A 1 99 ? -19.387 3.076 -5.637 1.00 90.69 99 ALA A CA 1
ATOM 770 C C . ALA A 1 99 ? -18.945 1.744 -6.277 1.00 90.69 99 ALA A C 1
ATOM 772 O O . ALA A 1 99 ? -18.794 1.693 -7.499 1.00 90.69 99 ALA A O 1
ATOM 773 N N . PRO A 1 100 ? -18.747 0.662 -5.496 1.00 91.31 100 PRO A N 1
ATOM 774 C CA . PRO A 1 100 ? -18.914 0.571 -4.041 1.00 91.31 100 PRO A CA 1
ATOM 775 C C . PRO A 1 100 ? -17.835 1.336 -3.254 1.00 91.31 100 PRO A C 1
ATOM 777 O O . PRO A 1 100 ? -16.749 1.591 -3.763 1.00 91.31 100 PRO A O 1
ATOM 780 N N . LEU A 1 101 ? -18.131 1.651 -1.988 1.00 92.00 101 LEU A N 1
ATOM 781 C CA . LEU A 1 101 ? -17.203 2.360 -1.103 1.00 92.00 101 LEU A CA 1
ATOM 782 C C . LEU A 1 101 ? -15.915 1.561 -0.870 1.00 92.00 101 LEU A C 1
ATOM 784 O O . LEU A 1 101 ? -15.958 0.398 -0.453 1.00 92.00 101 LEU A O 1
ATOM 788 N N . VAL A 1 102 ? -14.774 2.225 -1.052 1.00 95.38 102 VAL A N 1
ATOM 789 C CA . VAL A 1 102 ? -13.443 1.656 -0.810 1.00 95.38 102 VAL A CA 1
ATOM 790 C C . VAL A 1 102 ? -13.210 1.430 0.685 1.00 95.38 102 VAL A C 1
ATOM 792 O O . VAL A 1 102 ? -13.558 2.256 1.527 1.00 95.38 102 VAL A O 1
ATOM 795 N N . ASN A 1 103 ? -12.606 0.293 1.030 1.00 95.38 103 ASN A N 1
ATOM 796 C CA . ASN A 1 103 ? -12.294 -0.084 2.410 1.00 95.38 103 ASN A CA 1
ATOM 797 C C . ASN A 1 103 ? -10.791 -0.049 2.702 1.00 95.38 103 ASN A C 1
ATOM 799 O O . ASN A 1 103 ? -10.400 0.190 3.842 1.00 95.38 103 ASN A O 1
ATOM 803 N N . VAL A 1 104 ? -9.963 -0.279 1.681 1.00 97.62 104 VAL A N 1
ATOM 804 C CA . VAL A 1 104 ? -8.501 -0.227 1.759 1.00 97.62 104 VAL A CA 1
ATOM 805 C C . VAL A 1 104 ? -7.969 0.554 0.565 1.00 97.62 104 VAL A C 1
ATOM 807 O O . VAL A 1 104 ? -8.387 0.301 -0.564 1.00 97.62 104 VAL A O 1
ATOM 810 N N . ILE A 1 105 ? -7.042 1.480 0.801 1.00 98.62 105 ILE A N 1
ATOM 811 C CA . ILE A 1 105 ? -6.350 2.215 -0.263 1.00 98.62 105 ILE A CA 1
ATOM 812 C C . ILE A 1 105 ? -4.859 1.911 -0.173 1.00 98.62 105 ILE A C 1
ATOM 814 O O . ILE A 1 105 ? -4.236 2.129 0.866 1.00 98.62 105 ILE A O 1
ATOM 818 N N . PHE A 1 106 ? -4.292 1.440 -1.277 1.00 98.88 106 PHE A N 1
ATOM 819 C CA . PHE A 1 106 ? -2.860 1.293 -1.491 1.00 98.88 106 PHE A CA 1
ATOM 820 C C . PHE A 1 106 ? -2.363 2.413 -2.392 1.00 98.88 106 PHE A C 1
ATOM 822 O O . PHE A 1 106 ? -2.795 2.538 -3.533 1.00 98.88 106 PHE A O 1
ATOM 829 N N . LEU A 1 107 ? -1.435 3.217 -1.889 1.00 98.81 107 LEU A N 1
ATOM 830 C CA . LEU A 1 107 ? -0.780 4.248 -2.681 1.00 98.81 107 LEU A CA 1
ATOM 831 C C . LEU A 1 107 ? 0.693 3.900 -2.869 1.00 98.81 107 LEU A C 1
ATOM 833 O O . LEU A 1 107 ? 1.360 3.465 -1.922 1.00 98.81 107 LEU A O 1
ATOM 837 N N . GLN A 1 108 ? 1.196 4.110 -4.081 1.00 98.56 108 GLN A N 1
ATOM 838 C CA . GLN A 1 108 ? 2.618 4.068 -4.417 1.00 98.56 108 GLN A CA 1
ATOM 839 C C . GLN A 1 108 ? 3.077 5.464 -4.841 1.00 98.56 108 GLN A C 1
ATOM 841 O O . GLN A 1 108 ? 2.266 6.271 -5.281 1.00 98.56 108 GLN A O 1
ATOM 846 N N . GLU A 1 109 ? 4.372 5.749 -4.702 1.00 97.88 109 GLU A N 1
ATOM 847 C CA . GLU A 1 109 ? 4.952 7.064 -5.017 1.00 97.88 109 GLU A CA 1
ATOM 848 C C . GLU A 1 109 ? 4.301 8.243 -4.278 1.00 97.88 109 GLU A C 1
ATOM 850 O O . GLU A 1 109 ? 4.134 9.342 -4.806 1.00 97.88 109 GLU A O 1
ATOM 855 N N . VAL A 1 110 ? 3.969 8.049 -3.004 1.00 98.44 110 VAL A N 1
ATOM 856 C CA . VAL A 1 110 ? 3.528 9.157 -2.159 1.00 98.44 110 VAL A CA 1
ATOM 857 C C . VAL A 1 110 ? 4.737 10.042 -1.868 1.00 98.44 110 VAL A C 1
ATOM 859 O O . VAL A 1 110 ? 5.657 9.633 -1.160 1.00 98.44 110 VAL A O 1
ATOM 862 N N . SER A 1 111 ? 4.760 11.250 -2.432 1.00 97.50 111 SER A N 1
ATOM 863 C CA . SER A 1 111 ? 5.771 12.269 -2.130 1.00 97.50 111 SER A CA 1
ATOM 864 C C . SER A 1 111 ? 5.531 12.902 -0.755 1.00 97.50 111 SER A C 1
ATOM 866 O O . SER A 1 111 ? 4.444 12.799 -0.187 1.00 97.50 111 SER A O 1
ATOM 868 N N . ARG A 1 112 ? 6.523 13.622 -0.216 1.00 96.44 112 ARG A N 1
ATOM 869 C CA . ARG A 1 112 ? 6.389 14.337 1.073 1.00 96.44 112 ARG A CA 1
ATOM 870 C C . ARG A 1 112 ? 5.228 15.336 1.063 1.00 96.44 112 ARG A C 1
ATOM 872 O O . ARG A 1 112 ? 4.460 15.412 2.019 1.00 96.44 112 ARG A O 1
ATOM 879 N N . THR A 1 113 ? 5.078 16.063 -0.043 1.00 97.38 113 THR A N 1
ATOM 880 C CA . THR A 1 113 ? 3.968 16.996 -0.256 1.00 97.38 113 THR A CA 1
ATOM 881 C C . THR A 1 113 ? 2.637 16.253 -0.316 1.00 97.38 113 THR A C 1
ATOM 883 O O . THR A 1 113 ? 1.698 16.650 0.366 1.00 97.38 113 THR A O 1
ATOM 886 N N . ALA A 1 114 ? 2.560 15.146 -1.066 1.00 98.31 114 ALA A N 1
ATOM 887 C CA . ALA A 1 114 ? 1.341 14.347 -1.141 1.00 98.31 114 ALA A CA 1
ATOM 888 C C . ALA A 1 114 ? 0.946 13.771 0.230 1.00 98.31 114 ALA A C 1
ATOM 890 O O . ALA A 1 114 ? -0.221 13.852 0.601 1.00 98.31 114 ALA A O 1
ATOM 891 N N . LEU A 1 115 ? 1.910 13.273 1.016 1.00 98.44 115 LEU A N 1
ATOM 892 C CA . LEU A 1 115 ? 1.672 12.815 2.387 1.00 98.44 115 LEU A CA 1
ATOM 893 C C . LEU A 1 115 ? 1.095 13.938 3.254 1.00 98.44 115 LEU A C 1
ATOM 895 O O . LEU A 1 115 ? 0.091 13.732 3.928 1.00 98.44 115 LEU A O 1
ATOM 899 N N . SER A 1 116 ? 1.704 15.127 3.226 1.00 98.00 116 SER A N 1
ATOM 900 C CA . SER A 1 116 ? 1.216 16.271 4.002 1.00 98.00 116 SER A CA 1
ATOM 901 C C . SER A 1 116 ? -0.235 16.613 3.647 1.00 98.00 116 SER A C 1
ATOM 903 O O . SER A 1 116 ? -1.064 16.779 4.541 1.00 98.00 116 SER A O 1
ATOM 905 N N . THR A 1 117 ? -0.571 16.629 2.354 1.00 98.56 117 THR A N 1
ATOM 906 C CA . THR A 1 117 ? -1.941 16.855 1.878 1.00 98.56 117 THR A CA 1
ATOM 907 C C . THR A 1 117 ? -2.904 15.752 2.327 1.00 98.56 117 THR A C 1
ATOM 909 O O . THR A 1 117 ? -3.984 16.055 2.836 1.00 98.56 117 THR A O 1
ATOM 912 N N . LEU A 1 118 ? -2.515 14.478 2.210 1.00 98.69 118 LEU A N 1
ATOM 913 C CA . LEU A 1 118 ? -3.311 13.335 2.672 1.00 98.69 118 LEU A CA 1
ATOM 914 C C . LEU A 1 118 ? -3.621 13.444 4.169 1.00 98.69 118 LEU A C 1
ATOM 916 O O . LEU A 1 118 ? -4.781 13.421 4.574 1.00 98.69 118 LEU A O 1
ATOM 920 N N . LEU A 1 119 ? -2.595 13.651 4.994 1.00 98.44 119 LEU A N 1
ATOM 921 C CA . LEU A 1 119 ? -2.734 13.756 6.447 1.00 98.44 119 LEU A CA 1
ATOM 922 C C . LEU A 1 119 ? -3.472 15.027 6.894 1.00 98.44 119 LEU A C 1
ATOM 924 O O . LEU A 1 119 ? -3.944 15.093 8.034 1.00 98.44 119 LEU A O 1
ATOM 928 N N . ALA A 1 120 ? -3.588 16.033 6.024 1.00 98.31 120 ALA A N 1
ATOM 929 C CA . ALA A 1 120 ? -4.392 17.234 6.234 1.00 98.31 120 ALA A CA 1
ATOM 930 C C . ALA A 1 120 ? -5.856 17.093 5.787 1.00 98.31 120 ALA A C 1
ATOM 932 O O . ALA A 1 120 ? -6.688 17.903 6.192 1.00 98.31 120 ALA A O 1
ATOM 933 N N . THR A 1 121 ? -6.190 16.075 4.991 1.00 98.50 121 THR A N 1
ATOM 934 C CA . THR A 1 121 ? -7.521 15.926 4.391 1.00 98.50 121 THR A CA 1
ATOM 935 C C . THR A 1 121 ? -8.567 15.543 5.452 1.00 98.50 121 THR A C 1
ATOM 937 O O . THR A 1 121 ? -8.440 14.473 6.054 1.00 98.50 121 THR A O 1
ATOM 940 N N . PRO A 1 122 ? -9.628 16.351 5.677 1.00 97.88 122 PRO A N 1
ATOM 941 C CA . PRO A 1 122 ? -10.614 16.104 6.738 1.00 97.88 122 PRO A CA 1
ATOM 942 C C . PRO A 1 122 ? -11.287 14.731 6.658 1.00 97.88 122 PRO A C 1
ATOM 944 O O . PRO A 1 122 ? -11.349 14.019 7.656 1.00 97.88 122 PRO A O 1
ATOM 947 N N . TRP A 1 123 ? -11.692 14.313 5.455 1.00 97.50 123 TRP A N 1
ATOM 948 C CA . TRP A 1 123 ? -12.317 13.006 5.233 1.00 97.50 123 TRP A CA 1
ATOM 949 C C . TRP A 1 123 ? -11.414 11.835 5.659 1.00 97.50 123 TRP A C 1
ATOM 951 O O . TRP A 1 123 ? -11.881 10.868 6.262 1.00 97.50 123 TRP A O 1
ATOM 961 N N . LEU A 1 124 ? -10.102 11.935 5.407 1.00 98.19 124 LEU A N 1
ATOM 962 C CA . LEU A 1 124 ? -9.138 10.918 5.831 1.00 98.19 124 LEU A CA 1
ATOM 963 C C . LEU A 1 124 ? -8.955 10.909 7.349 1.00 98.19 124 LEU A C 1
ATOM 965 O O . LEU A 1 124 ? -8.993 9.847 7.964 1.00 98.19 124 LEU A O 1
ATOM 969 N N . ARG A 1 125 ? -8.820 12.087 7.965 1.00 98.19 125 ARG A N 1
ATOM 970 C CA . ARG A 1 125 ? -8.704 12.229 9.425 1.00 98.19 125 ARG A CA 1
ATOM 971 C C . ARG A 1 125 ? -9.888 11.592 10.153 1.00 98.19 125 ARG A C 1
ATOM 973 O O . ARG A 1 125 ? -9.711 10.850 11.124 1.00 98.19 125 ARG A O 1
ATOM 980 N N . GLU A 1 126 ? -11.092 11.850 9.656 1.00 96.81 126 GLU A N 1
ATOM 981 C CA . GLU A 1 126 ? -12.320 11.371 10.275 1.00 96.81 126 GLU A CA 1
ATOM 982 C C . GLU A 1 126 ? -12.506 9.862 10.082 1.00 96.81 126 GLU A C 1
ATOM 984 O O . GLU A 1 126 ? -12.731 9.147 11.061 1.00 96.81 126 GLU A O 1
ATOM 989 N N . HIS A 1 127 ? -12.326 9.344 8.863 1.00 97.00 127 HIS A N 1
ATOM 990 C CA . HIS A 1 127 ? -12.810 8.004 8.509 1.00 97.00 127 HIS A CA 1
ATOM 991 C C . HIS A 1 127 ? -11.736 6.943 8.257 1.00 97.00 127 HIS A C 1
ATOM 993 O O . HIS A 1 127 ? -12.097 5.797 7.979 1.00 97.00 127 HIS A O 1
ATOM 999 N N . TRP A 1 128 ? -10.444 7.272 8.353 1.00 97.94 128 TRP A N 1
ATOM 1000 C CA . TRP A 1 128 ? -9.371 6.349 7.972 1.00 97.94 128 TRP A CA 1
ATOM 1001 C C . TRP A 1 128 ? -8.279 6.210 9.034 1.00 97.94 128 TRP A C 1
ATOM 1003 O O . TRP A 1 128 ? -7.920 7.161 9.728 1.00 97.94 128 TRP A O 1
ATOM 1013 N N . TYR A 1 129 ? -7.744 4.998 9.138 1.00 98.00 129 TYR A N 1
ATOM 1014 C CA . TYR A 1 129 ? -6.451 4.710 9.745 1.00 98.00 129 TYR A CA 1
ATOM 1015 C C . TYR A 1 129 ? -5.353 4.848 8.701 1.00 98.00 129 TYR A C 1
ATOM 1017 O O . TYR A 1 129 ? -5.567 4.547 7.524 1.00 98.00 129 TYR A O 1
ATOM 1025 N N . SER A 1 130 ? -4.168 5.255 9.145 1.00 98.06 130 SER A N 1
ATOM 1026 C CA . SER A 1 130 ? -3.016 5.488 8.282 1.00 98.06 130 SER A CA 1
ATOM 1027 C C . SER A 1 130 ? -1.802 4.681 8.717 1.00 98.06 130 SER A C 1
ATOM 1029 O O . SER A 1 130 ? -1.461 4.645 9.900 1.00 98.06 130 SER A O 1
ATOM 1031 N N . SER A 1 131 ? -1.108 4.062 7.760 1.00 97.88 131 SER A N 1
ATOM 1032 C CA . SER A 1 131 ? 0.194 3.445 8.031 1.00 97.88 131 SER A CA 1
ATOM 1033 C C . SER A 1 131 ? 1.261 4.496 8.350 1.00 97.88 131 SER A C 1
ATOM 1035 O O . SER A 1 131 ? 2.209 4.199 9.067 1.00 97.88 131 SER A O 1
ATOM 1037 N N . GLU A 1 132 ? 1.101 5.729 7.860 1.00 97.12 132 GLU A N 1
ATOM 1038 C CA . GLU A 1 132 ? 2.064 6.824 8.012 1.00 97.12 132 GLU A CA 1
ATOM 1039 C C . GLU A 1 132 ? 1.459 7.992 8.808 1.00 97.12 132 GLU A C 1
ATOM 1041 O O . GLU A 1 132 ? 0.356 8.443 8.506 1.00 97.12 132 GLU A O 1
ATOM 1046 N N . ALA A 1 133 ? 2.185 8.527 9.789 1.00 96.81 133 ALA A N 1
ATOM 1047 C CA . ALA A 1 133 ? 1.893 9.836 10.398 1.00 96.81 133 ALA A CA 1
ATOM 1048 C C . ALA A 1 133 ? 2.892 10.920 9.964 1.00 96.81 133 ALA A C 1
ATOM 1050 O O . ALA A 1 133 ? 2.634 12.113 10.113 1.00 96.81 133 ALA A O 1
ATOM 1051 N N . ASP A 1 134 ? 4.029 10.497 9.420 1.00 95.50 134 ASP A N 1
ATOM 1052 C CA . ASP A 1 134 ? 5.123 11.321 8.930 1.00 95.50 134 ASP A CA 1
ATOM 1053 C C . ASP A 1 134 ? 6.000 10.474 7.984 1.00 95.50 134 ASP A C 1
ATOM 1055 O O . ASP A 1 134 ? 5.566 9.440 7.475 1.00 95.50 134 ASP A O 1
ATOM 1059 N N . THR A 1 135 ? 7.232 10.914 7.715 1.00 95.00 135 THR A N 1
ATOM 1060 C CA . THR A 1 135 ? 8.162 10.220 6.811 1.00 95.00 135 THR A CA 1
ATOM 1061 C C . THR A 1 135 ? 9.207 9.361 7.526 1.00 95.00 135 THR A C 1
ATOM 1063 O O . THR A 1 135 ? 10.192 8.971 6.902 1.00 95.00 135 THR A O 1
ATOM 1066 N N . THR A 1 136 ? 9.062 9.099 8.828 1.00 92.00 136 THR A N 1
ATOM 1067 C CA . THR A 1 136 ? 10.083 8.421 9.649 1.00 92.00 136 THR A CA 1
ATOM 1068 C C . THR A 1 136 ? 10.433 7.036 9.097 1.00 92.00 136 THR A C 1
ATOM 1070 O O . THR A 1 136 ? 11.598 6.643 9.095 1.00 92.00 136 THR A O 1
ATOM 1073 N N . ASN A 1 137 ? 9.451 6.321 8.539 1.00 89.12 137 ASN A N 1
ATOM 1074 C CA . ASN A 1 137 ? 9.621 4.944 8.061 1.00 89.12 137 ASN A CA 1
ATOM 1075 C C . ASN A 1 137 ? 10.025 4.826 6.577 1.00 89.12 137 ASN A C 1
ATOM 1077 O O . ASN A 1 137 ? 10.155 3.716 6.061 1.00 89.12 137 ASN A O 1
ATOM 1081 N N . TRP A 1 138 ? 10.236 5.942 5.869 1.00 88.19 138 TRP A N 1
ATOM 1082 C CA . TRP A 1 138 ? 10.439 5.943 4.410 1.00 88.19 138 TRP A CA 1
ATOM 1083 C C . TRP A 1 138 ? 11.865 5.558 3.986 1.00 88.19 138 TRP A C 1
ATOM 1085 O O . TRP A 1 138 ? 12.117 5.246 2.822 1.00 88.19 138 TRP A O 1
ATOM 1095 N N . GLY A 1 139 ? 12.816 5.558 4.922 1.00 82.31 139 GLY A N 1
ATOM 1096 C CA . GLY A 1 139 ? 14.238 5.469 4.595 1.00 82.31 139 GLY A CA 1
ATOM 1097 C C . GLY A 1 139 ? 14.733 6.727 3.870 1.00 82.31 139 GLY A C 1
ATOM 1098 O O . GLY A 1 139 ? 14.209 7.820 4.073 1.00 82.31 139 GLY A O 1
ATOM 1099 N N . ALA A 1 140 ? 15.758 6.583 3.027 1.00 79.88 140 ALA A N 1
ATOM 1100 C CA . ALA A 1 140 ? 16.394 7.708 2.330 1.00 79.88 140 ALA A CA 1
ATOM 1101 C C . ALA A 1 140 ? 15.667 8.152 1.042 1.00 79.88 140 ALA A C 1
ATOM 1103 O O . ALA A 1 140 ? 16.084 9.117 0.404 1.00 79.88 140 ALA A O 1
ATOM 1104 N N . GLY A 1 141 ? 14.605 7.449 0.636 1.00 83.38 141 GLY A N 1
ATOM 1105 C CA . GLY A 1 141 ? 13.910 7.690 -0.626 1.00 83.38 141 GLY A CA 1
ATOM 1106 C C . GLY A 1 141 ? 13.109 9.005 -0.665 1.00 83.38 141 GLY A C 1
ATOM 1107 O O . GLY A 1 141 ? 12.687 9.520 0.376 1.00 83.38 141 GLY A O 1
ATOM 1108 N N . PRO A 1 142 ? 12.855 9.558 -1.868 1.00 89.06 142 PRO A N 1
ATOM 1109 C CA . PRO A 1 142 ? 12.059 10.779 -2.035 1.00 89.06 142 PRO A CA 1
ATOM 1110 C C . PRO A 1 142 ? 10.541 10.557 -1.888 1.00 89.06 142 PRO A C 1
ATOM 1112 O O . PRO A 1 142 ? 9.790 11.522 -1.735 1.00 89.06 142 PRO A O 1
ATOM 1115 N N . PHE A 1 143 ? 10.092 9.303 -1.917 1.00 95.00 143 PHE A N 1
ATOM 1116 C CA . PHE A 1 143 ? 8.696 8.894 -1.798 1.00 95.00 143 PHE A CA 1
ATOM 1117 C C . PHE A 1 143 ? 8.594 7.492 -1.188 1.00 95.00 143 PHE A C 1
ATOM 1119 O O . PHE A 1 143 ? 9.582 6.755 -1.158 1.00 95.00 143 PHE A O 1
ATOM 1126 N N . ALA A 1 144 ? 7.394 7.108 -0.753 1.00 96.19 144 ALA A N 1
ATOM 1127 C CA . ALA A 1 144 ? 7.125 5.776 -0.216 1.00 96.19 144 ALA A CA 1
ATOM 1128 C C . ALA A 1 144 ? 5.751 5.233 -0.633 1.00 96.19 144 ALA A C 1
ATOM 1130 O O . ALA A 1 144 ? 4.953 5.897 -1.295 1.00 96.19 144 ALA A O 1
ATOM 1131 N N . THR A 1 145 ? 5.496 3.987 -0.248 1.00 98.06 145 THR A N 1
ATOM 1132 C CA . THR A 1 145 ? 4.166 3.373 -0.239 1.00 98.06 145 THR A CA 1
ATOM 1133 C C . THR A 1 145 ? 3.397 3.790 1.014 1.00 98.06 145 THR A C 1
ATOM 1135 O O . THR A 1 145 ? 3.997 4.000 2.069 1.00 98.06 145 THR A O 1
ATOM 1138 N N . MET A 1 146 ? 2.073 3.885 0.916 1.00 98.44 146 MET A N 1
ATOM 1139 C CA . MET A 1 146 ? 1.183 4.193 2.038 1.00 98.44 146 MET A CA 1
ATOM 1140 C C . MET A 1 146 ? -0.066 3.321 1.959 1.00 98.44 146 MET A C 1
ATOM 1142 O O . MET A 1 146 ? -0.589 3.081 0.869 1.00 98.44 146 MET A O 1
ATOM 1146 N N . THR A 1 147 ? -0.553 2.869 3.110 1.00 98.69 147 THR A N 1
ATOM 1147 C CA . THR A 1 147 ? -1.812 2.131 3.212 1.00 98.69 147 THR A CA 1
ATOM 1148 C C . THR A 1 147 ? -2.780 2.896 4.104 1.00 98.69 147 THR A C 1
ATOM 1150 O O . THR A 1 147 ? -2.420 3.309 5.208 1.00 98.69 147 THR A O 1
ATOM 1153 N N . LEU A 1 148 ? -4.017 3.056 3.635 1.00 98.50 148 LEU A N 1
ATOM 1154 C CA . LEU A 1 148 ? -5.134 3.589 4.411 1.00 98.50 148 LEU A CA 1
ATOM 1155 C C . LEU A 1 148 ? -6.191 2.497 4.597 1.00 98.50 148 LEU A C 1
ATOM 1157 O O . LEU A 1 148 ? -6.506 1.774 3.649 1.00 98.50 148 LEU A O 1
ATOM 1161 N N . VAL A 1 149 ? -6.761 2.398 5.798 1.00 97.56 149 VAL A N 1
ATOM 1162 C CA . VAL A 1 149 ? -7.825 1.431 6.124 1.00 97.56 149 VAL A CA 1
ATOM 1163 C C . VAL A 1 149 ? -9.044 2.150 6.701 1.00 97.56 149 VAL A C 1
ATOM 1165 O O . VAL A 1 149 ? -8.909 2.975 7.599 1.00 97.56 149 VAL A O 1
ATOM 1168 N N . SER A 1 150 ? -10.238 1.865 6.183 1.00 95.69 150 SER A N 1
ATOM 1169 C CA . SER A 1 150 ? -11.467 2.562 6.577 1.00 95.69 150 SER A CA 1
ATOM 1170 C C . SER A 1 150 ? -11.987 2.117 7.949 1.00 95.69 150 SER A C 1
ATOM 1172 O O . SER A 1 150 ? -12.230 0.929 8.173 1.00 95.69 150 SER A O 1
ATOM 1174 N N . LYS A 1 151 ? -12.268 3.086 8.832 1.00 92.69 151 LYS A N 1
ATOM 1175 C CA . LYS A 1 151 ? -12.806 2.868 10.189 1.00 92.69 151 LYS A CA 1
ATOM 1176 C C . LYS A 1 151 ? -14.224 2.294 10.201 1.00 92.69 151 LYS A C 1
ATOM 1178 O O . LYS A 1 151 ? -14.611 1.619 11.152 1.00 92.69 151 LYS A O 1
ATOM 1183 N N . SER A 1 152 ? -15.020 2.574 9.165 1.00 84.81 152 SER A N 1
ATOM 1184 C CA . SER A 1 152 ? -16.441 2.197 9.1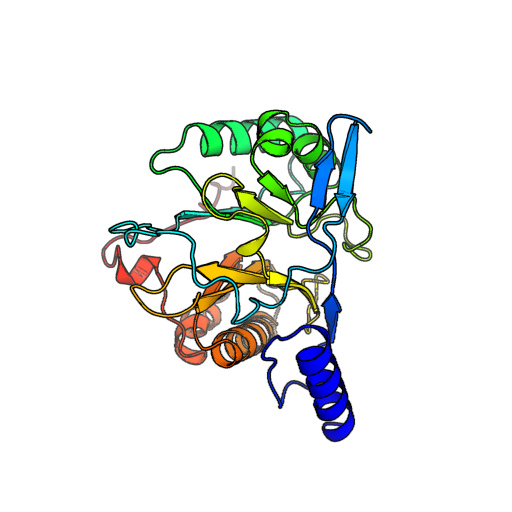28 1.00 84.81 152 SER A CA 1
ATOM 1185 C C . SER A 1 152 ? -16.639 0.685 9.031 1.00 84.81 152 SER A C 1
ATOM 1187 O O . SER A 1 152 ? -17.566 0.146 9.634 1.00 84.81 152 SER A O 1
ATOM 1189 N N . LYS A 1 153 ? -15.749 0.002 8.301 1.00 75.50 153 LYS A N 1
ATOM 1190 C CA . LYS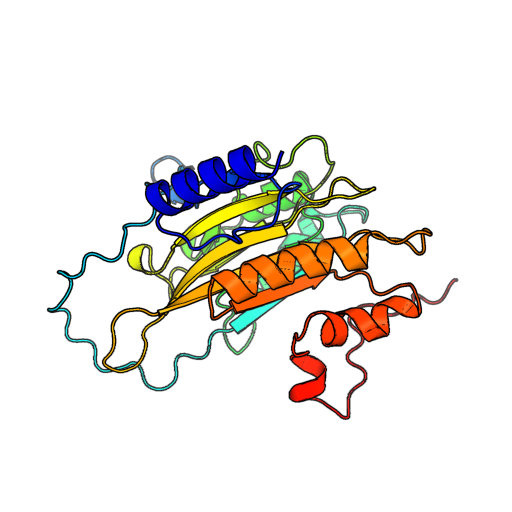 A 1 153 ? -15.810 -1.446 8.075 1.00 75.50 153 LYS A CA 1
ATOM 1191 C C . LYS A 1 153 ? -14.794 -2.228 8.897 1.00 75.50 153 LYS A C 1
ATOM 1193 O O . LYS A 1 153 ? -15.067 -3.363 9.272 1.00 75.50 153 LYS A O 1
ATOM 1198 N N . LEU A 1 154 ? -13.638 -1.630 9.176 1.00 80.69 154 LEU A N 1
ATOM 1199 C CA . LEU A 1 154 ? -12.529 -2.260 9.883 1.00 80.69 154 LEU A CA 1
ATOM 1200 C C . LEU A 1 154 ? -12.187 -1.406 11.099 1.00 80.69 154 LEU A C 1
ATOM 1202 O O . LEU A 1 154 ? -11.282 -0.587 11.038 1.00 80.69 154 LEU A O 1
ATOM 1206 N N . ARG A 1 155 ? -12.951 -1.572 12.185 1.00 81.44 155 ARG A N 1
ATOM 1207 C CA . ARG A 1 155 ? -12.679 -0.913 13.477 1.00 81.44 155 ARG A CA 1
ATOM 1208 C C . ARG A 1 155 ? -11.320 -1.352 14.034 1.00 81.44 155 ARG A C 1
ATOM 1210 O O . ARG A 1 155 ? -10.799 -2.375 13.604 1.00 81.44 155 ARG A O 1
ATOM 1217 N N . ASP A 1 156 ? -10.813 -0.669 15.060 1.00 75.50 156 ASP A N 1
ATOM 1218 C CA . ASP A 1 156 ? -9.512 -0.963 15.696 1.00 75.50 156 ASP A CA 1
ATOM 1219 C C . ASP A 1 156 ? -9.277 -2.458 15.976 1.00 75.50 156 ASP A C 1
ATOM 1221 O O . ASP A 1 156 ? -8.226 -2.997 15.647 1.00 75.50 156 ASP A O 1
ATOM 1225 N N . SER A 1 157 ? -10.287 -3.162 16.500 1.00 76.88 157 SER A N 1
ATOM 1226 C CA . SER A 1 157 ? -10.227 -4.611 16.786 1.00 76.88 157 SER A CA 1
ATOM 1227 C C . SER A 1 157 ? -10.004 -5.516 15.561 1.00 76.88 157 SER A C 1
ATOM 1229 O O . SER A 1 157 ? -9.631 -6.676 15.713 1.00 76.88 157 SER A O 1
ATOM 1231 N N . ALA A 1 158 ? -10.249 -5.005 14.352 1.00 86.00 158 ALA A N 1
ATOM 1232 C CA . ALA A 1 158 ? -10.051 -5.707 13.089 1.00 86.00 158 ALA A CA 1
ATOM 1233 C C . ALA A 1 158 ? -8.691 -5.393 12.443 1.00 86.00 158 ALA A C 1
ATOM 1235 O O . ALA A 1 158 ? -8.332 -6.029 11.451 1.00 86.00 158 ALA A O 1
ATOM 1236 N N . LEU A 1 159 ? -7.925 -4.429 12.966 1.00 91.38 159 LEU A N 1
ATOM 1237 C CA . LEU A 1 159 ? -6.573 -4.158 12.488 1.00 91.38 159 LEU A CA 1
ATOM 1238 C C . LEU A 1 159 ? -5.593 -5.158 13.093 1.00 91.38 159 LEU A C 1
ATOM 1240 O O . LEU A 1 159 ? -5.630 -5.450 14.282 1.00 91.38 159 LEU A O 1
ATOM 1244 N N . GLY A 1 160 ? -4.693 -5.675 12.267 1.00 92.75 160 GLY A N 1
ATOM 1245 C CA . GLY A 1 160 ? -3.499 -6.392 12.692 1.00 92.75 160 GLY A CA 1
ATOM 1246 C C . GLY A 1 160 ? -2.238 -5.546 12.507 1.00 92.75 160 GLY A C 1
ATOM 1247 O O . GLY A 1 160 ? -2.316 -4.371 12.134 1.00 92.75 160 GLY A O 1
ATOM 1248 N N . PRO A 1 161 ? -1.054 -6.121 12.777 1.00 94.12 161 PRO A N 1
ATOM 1249 C CA . PRO A 1 161 ? 0.217 -5.411 12.653 1.00 94.12 161 PRO A CA 1
ATOM 1250 C C . PRO A 1 161 ? 0.452 -4.854 11.246 1.00 94.12 161 PRO A C 1
ATOM 1252 O O . PRO A 1 161 ? 0.002 -5.438 10.261 1.00 94.12 161 PRO A O 1
ATOM 1255 N N . VAL A 1 162 ? 1.214 -3.762 11.162 1.00 96.19 162 VAL A N 1
ATOM 1256 C CA . VAL A 1 162 ? 1.711 -3.171 9.912 1.00 96.19 162 VAL A CA 1
ATOM 1257 C C . VAL A 1 162 ? 3.238 -3.104 9.951 1.00 96.19 162 VAL A C 1
ATOM 1259 O O . VAL A 1 162 ? 3.841 -2.791 10.980 1.00 96.19 162 VAL A O 1
ATOM 1262 N N . TRP A 1 163 ? 3.888 -3.471 8.851 1.00 95.81 163 TRP A N 1
ATOM 1263 C CA . TRP A 1 163 ? 5.343 -3.512 8.765 1.00 95.81 163 TRP A CA 1
ATOM 1264 C C . TRP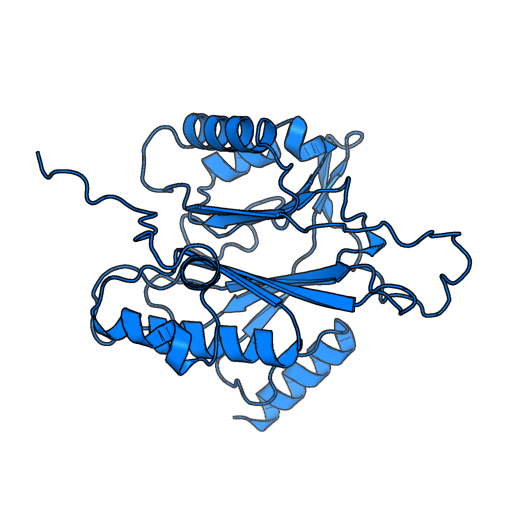 A 1 163 ? 5.839 -3.330 7.336 1.00 95.81 163 TRP A C 1
ATOM 1266 O O . TRP A 1 163 ? 5.185 -3.715 6.368 1.00 95.81 163 TRP A O 1
ATOM 1276 N N . ARG A 1 164 ? 7.052 -2.798 7.208 1.00 95.44 164 ARG A N 1
ATOM 1277 C CA . ARG A 1 164 ? 7.781 -2.736 5.941 1.00 95.44 164 ARG A CA 1
ATOM 1278 C C . ARG A 1 164 ? 8.696 -3.937 5.809 1.00 95.44 164 ARG A C 1
ATOM 1280 O O . ARG A 1 164 ? 9.486 -4.235 6.701 1.00 95.44 164 ARG A O 1
ATOM 1287 N N . LEU A 1 165 ? 8.609 -4.625 4.684 1.00 94.00 165 LEU A N 1
ATOM 1288 C CA . LEU A 1 165 ? 9.456 -5.747 4.328 1.00 94.00 165 LEU A CA 1
ATOM 1289 C C . LEU A 1 165 ? 10.510 -5.288 3.324 1.00 94.00 165 LEU A C 1
ATOM 1291 O O . LEU A 1 165 ? 10.205 -5.053 2.154 1.00 94.00 165 LEU A O 1
ATOM 1295 N N . LYS A 1 166 ? 11.762 -5.177 3.779 1.00 92.56 166 LYS A N 1
ATOM 1296 C CA . LYS A 1 166 ? 12.893 -4.906 2.884 1.00 92.56 166 LYS A CA 1
ATOM 1297 C C . LYS A 1 166 ? 13.296 -6.178 2.135 1.00 92.56 166 LYS A C 1
ATOM 1299 O O . LYS A 1 166 ? 13.425 -7.242 2.745 1.00 92.56 166 LYS A O 1
ATOM 1304 N N . TYR A 1 167 ? 13.528 -6.039 0.833 1.00 92.31 167 TYR A N 1
ATOM 1305 C CA . TYR A 1 167 ? 13.996 -7.085 -0.079 1.00 92.31 167 TYR A CA 1
ATOM 1306 C C . TYR A 1 167 ? 15.052 -6.514 -1.050 1.00 92.31 167 TYR A C 1
ATOM 1308 O O . TYR A 1 167 ? 15.225 -5.292 -1.112 1.00 92.31 167 TYR A O 1
ATOM 1316 N N . PRO A 1 168 ? 15.774 -7.348 -1.825 1.00 93.81 168 PRO A N 1
ATOM 1317 C CA . PRO A 1 168 ? 16.714 -6.858 -2.832 1.00 93.81 168 PRO A CA 1
ATOM 1318 C C . PRO A 1 168 ? 16.047 -5.920 -3.852 1.00 93.81 168 PRO A C 1
ATOM 1320 O O . PRO A 1 168 ? 15.089 -6.296 -4.525 1.00 93.81 168 PRO A O 1
ATOM 1323 N N . SER A 1 169 ? 16.567 -4.700 -3.987 1.00 93.69 169 SER A N 1
ATOM 1324 C CA . SER A 1 169 ? 16.020 -3.670 -4.877 1.00 93.69 169 SER A CA 1
ATOM 1325 C C . SER A 1 169 ? 17.108 -2.703 -5.346 1.00 93.69 169 SER A C 1
ATOM 1327 O O . SER A 1 169 ? 18.004 -2.356 -4.577 1.00 93.69 169 SER A O 1
ATOM 1329 N N . ARG A 1 170 ? 17.015 -2.245 -6.600 1.00 94.50 170 ARG A N 1
ATOM 1330 C CA . ARG A 1 170 ? 17.847 -1.165 -7.161 1.00 94.50 170 ARG A CA 1
ATOM 1331 C C . ARG A 1 170 ? 17.318 0.225 -6.813 1.00 94.50 170 ARG A C 1
ATOM 1333 O O . ARG A 1 170 ? 18.094 1.172 -6.756 1.00 94.50 170 ARG A O 1
ATOM 1340 N N . PHE A 1 171 ? 16.017 0.337 -6.559 1.00 93.75 171 PHE A N 1
ATOM 1341 C CA . PHE A 1 171 ? 15.317 1.601 -6.303 1.00 93.75 171 PHE A CA 1
ATOM 1342 C C . PHE A 1 171 ? 14.906 1.759 -4.835 1.00 93.75 171 PHE A C 1
ATOM 1344 O O . PHE A 1 171 ? 14.008 2.538 -4.525 1.00 93.75 171 PHE A O 1
ATOM 1351 N N . GLN A 1 172 ? 15.543 0.998 -3.936 1.00 92.88 172 GLN A N 1
ATOM 1352 C CA . GLN A 1 172 ? 15.256 0.990 -2.496 1.00 92.88 172 GLN A CA 1
ATOM 1353 C C . GLN A 1 172 ? 13.776 0.699 -2.175 1.00 92.88 172 GLN A C 1
ATOM 1355 O O . GLN A 1 172 ? 13.225 1.210 -1.200 1.00 92.88 172 GLN A O 1
ATOM 1360 N N . ARG A 1 173 ? 13.136 -0.131 -3.007 1.00 94.50 173 ARG A N 1
ATOM 1361 C CA . ARG A 1 173 ? 11.751 -0.576 -2.850 1.00 94.50 173 ARG A CA 1
ATOM 1362 C C . ARG A 1 173 ? 11.578 -1.448 -1.607 1.00 94.50 173 ARG A C 1
ATOM 1364 O O . ARG A 1 173 ? 12.512 -2.104 -1.138 1.00 94.50 173 ARG A O 1
ATOM 1371 N N . ASP A 1 174 ? 10.355 -1.461 -1.098 1.00 95.38 174 ASP A N 1
ATOM 1372 C CA . ASP A 1 174 ? 9.895 -2.375 -0.062 1.00 95.38 174 ASP A CA 1
ATOM 1373 C C . ASP A 1 174 ? 8.463 -2.844 -0.343 1.00 95.38 174 ASP A C 1
ATOM 1375 O O . ASP A 1 174 ? 7.804 -2.384 -1.278 1.00 95.38 174 ASP A O 1
ATOM 1379 N N . ALA A 1 175 ? 8.004 -3.818 0.436 1.00 96.94 175 ALA A N 1
ATOM 1380 C CA . ALA A 1 175 ? 6.590 -4.152 0.530 1.00 96.94 175 ALA A CA 1
ATOM 1381 C C . ALA A 1 175 ? 6.043 -3.616 1.855 1.00 96.94 175 ALA A C 1
ATOM 1383 O O . ALA A 1 175 ? 6.611 -3.892 2.911 1.00 96.94 175 ALA A O 1
ATOM 1384 N N . LEU A 1 176 ? 4.938 -2.874 1.811 1.00 98.06 176 LEU A N 1
ATOM 1385 C CA . LEU A 1 176 ? 4.219 -2.442 3.003 1.00 98.06 176 LEU A CA 1
ATOM 1386 C C . LEU A 1 176 ? 3.111 -3.454 3.288 1.00 98.06 176 LEU A C 1
ATOM 1388 O O . LEU A 1 176 ? 2.079 -3.490 2.617 1.00 98.06 176 LEU A O 1
ATOM 1392 N N . CYS A 1 177 ? 3.366 -4.306 4.271 1.00 98.06 177 CYS A N 1
ATOM 1393 C CA . CYS A 1 177 ? 2.481 -5.382 4.669 1.00 98.06 177 CYS A CA 1
ATOM 1394 C C . CYS A 1 177 ? 1.620 -4.945 5.849 1.00 98.06 177 CYS A C 1
ATOM 1396 O O . CYS A 1 177 ? 2.101 -4.297 6.780 1.00 98.06 177 CYS A O 1
ATOM 1398 N N . CYS A 1 178 ? 0.373 -5.384 5.863 1.00 97.12 178 CYS A N 1
ATOM 1399 C CA . CYS A 1 178 ? -0.433 -5.386 7.065 1.00 97.12 178 CYS A CA 1
ATOM 1400 C C . CYS A 1 178 ? -1.341 -6.605 7.114 1.00 97.12 178 CYS A C 1
ATOM 1402 O O . CYS A 1 178 ? -1.641 -7.221 6.094 1.00 97.12 178 CYS A O 1
ATOM 1404 N N . ASP A 1 179 ? -1.788 -6.942 8.313 1.00 95.94 179 ASP A N 1
ATOM 1405 C CA . ASP A 1 179 ? -2.852 -7.918 8.492 1.00 95.94 179 ASP A CA 1
ATOM 1406 C C . ASP A 1 179 ? -4.143 -7.192 8.895 1.00 95.94 179 ASP A C 1
ATOM 1408 O O . ASP A 1 179 ? -4.110 -6.187 9.605 1.00 95.94 179 ASP A O 1
ATOM 1412 N N . ILE A 1 180 ? -5.282 -7.713 8.448 1.00 93.50 180 ILE A N 1
ATOM 1413 C CA . ILE A 1 180 ? -6.611 -7.372 8.963 1.00 93.50 180 ILE A CA 1
ATOM 1414 C C . ILE A 1 180 ? -7.334 -8.652 9.380 1.00 93.50 180 ILE A C 1
ATOM 1416 O O . ILE A 1 180 ? -6.995 -9.749 8.930 1.00 93.50 180 ILE A O 1
ATOM 1420 N N . PHE A 1 181 ? -8.350 -8.521 10.218 1.00 91.00 181 PHE A N 1
ATOM 1421 C CA . PHE A 1 181 ? -9.145 -9.624 10.732 1.00 91.00 181 PHE A CA 1
ATOM 1422 C C . PHE A 1 181 ? -10.602 -9.429 10.323 1.00 91.00 181 PHE A C 1
ATOM 1424 O O . PHE A 1 181 ? -11.249 -8.464 10.721 1.00 91.00 181 PHE A O 1
ATOM 1431 N N . LEU A 1 182 ? -11.112 -10.339 9.495 1.00 86.62 182 LEU A N 1
ATOM 1432 C CA . LEU A 1 182 ? -12.476 -10.280 8.974 1.00 86.62 182 LEU A CA 1
ATOM 1433 C C . LEU A 1 182 ? -13.361 -11.332 9.652 1.00 86.62 182 LEU A C 1
ATOM 1435 O O . LEU A 1 182 ? -12.875 -12.437 9.909 1.00 86.62 182 LEU A O 1
ATOM 1439 N N . PRO A 1 183 ? -14.655 -11.050 9.886 1.00 78.69 183 PRO A N 1
ATOM 1440 C CA . PRO A 1 183 ? -15.617 -12.071 10.289 1.00 78.69 183 PRO A CA 1
ATOM 1441 C C . PRO A 1 183 ? -15.606 -13.256 9.322 1.00 78.69 183 PRO A C 1
ATOM 1443 O O . PRO A 1 183 ? -15.528 -13.078 8.106 1.00 78.69 183 PRO A O 1
ATOM 1446 N N . SER A 1 184 ? -15.683 -14.471 9.861 1.00 70.75 184 SER A N 1
ATOM 1447 C CA . SER A 1 184 ? -15.663 -15.706 9.077 1.00 70.75 184 SER A CA 1
ATOM 1448 C C . SER A 1 184 ? -16.882 -16.563 9.414 1.00 70.75 184 SER A C 1
ATOM 1450 O O . SER A 1 184 ? -16.759 -17.631 10.008 1.00 70.75 184 SER A O 1
ATOM 1452 N N . GLY A 1 185 ? -18.078 -16.087 9.056 1.00 69.75 185 GLY A N 1
ATOM 1453 C CA . GLY A 1 185 ? -19.330 -16.768 9.402 1.00 69.75 185 GLY A CA 1
ATOM 1454 C C . GLY A 1 185 ? -19.493 -16.900 10.920 1.00 69.75 185 GLY A C 1
ATOM 1455 O O . GLY A 1 185 ? -19.385 -15.906 11.628 1.00 69.75 185 GLY A O 1
ATOM 1456 N N . SER A 1 186 ? -19.723 -18.121 11.413 1.00 63.88 186 SER A N 1
ATOM 1457 C CA . SER A 1 186 ? -19.813 -18.439 12.849 1.00 63.88 186 SER A CA 1
ATOM 1458 C C . SER A 1 186 ? -18.459 -18.719 13.522 1.00 63.88 186 SER A C 1
ATOM 1460 O O . SER A 1 186 ? -18.428 -19.121 14.683 1.00 63.88 186 SER A O 1
ATOM 1462 N N . ALA A 1 187 ? -17.345 -18.584 12.797 1.00 63.25 187 ALA A N 1
ATOM 1463 C CA . ALA A 1 187 ? -15.995 -18.835 13.297 1.00 63.25 187 ALA A CA 1
ATOM 1464 C C . ALA A 1 187 ? -15.329 -17.534 13.799 1.00 63.25 187 ALA A C 1
ATOM 1466 O O . ALA A 1 187 ? -15.747 -16.439 13.403 1.00 63.25 187 ALA A O 1
ATOM 1467 N N . PRO A 1 188 ? -14.272 -17.628 14.634 1.00 73.81 188 PRO A N 1
ATOM 1468 C CA . PRO A 1 188 ? -13.471 -16.472 15.035 1.00 73.81 188 PRO A CA 1
ATOM 1469 C C . PRO A 1 188 ? -12.954 -15.675 13.831 1.00 73.81 188 PRO A C 1
ATOM 1471 O O . PRO A 1 188 ? -12.848 -16.190 12.711 1.00 73.81 188 PRO A O 1
ATOM 1474 N N . LEU A 1 189 ? -12.616 -14.402 14.072 1.00 79.94 189 LEU A N 1
ATOM 1475 C CA . LEU A 1 189 ? -12.092 -13.519 13.034 1.00 79.94 189 LEU A CA 1
ATOM 1476 C C . LEU A 1 189 ? -10.909 -14.175 12.314 1.00 79.94 189 LEU A C 1
ATOM 1478 O O . LEU A 1 189 ? -9.958 -14.659 12.928 1.00 79.94 189 LEU A O 1
ATOM 1482 N N . SER A 1 190 ? -10.956 -14.158 10.989 1.00 86.19 190 SER A N 1
ATOM 1483 C CA . SER A 1 190 ? -9.961 -14.793 10.145 1.00 86.19 190 SER A CA 1
ATOM 1484 C C . SER A 1 190 ? -9.026 -13.750 9.542 1.00 86.19 190 SER A C 1
ATOM 1486 O O . SER A 1 190 ? -9.464 -12.745 8.969 1.00 86.19 190 SER A O 1
ATOM 1488 N N . ARG A 1 191 ? -7.721 -14.000 9.673 1.00 91.44 191 ARG A N 1
ATOM 1489 C CA . ARG A 1 191 ? -6.659 -13.123 9.178 1.00 91.44 191 ARG A CA 1
ATOM 1490 C C . ARG A 1 191 ? -6.690 -13.022 7.652 1.00 91.44 191 ARG A C 1
ATOM 1492 O O . ARG A 1 191 ? -6.876 -14.012 6.947 1.00 91.44 191 ARG A O 1
ATOM 1499 N N . VAL A 1 192 ? -6.467 -11.819 7.145 1.00 94.06 192 VAL A N 1
ATOM 1500 C CA . VAL A 1 192 ? -6.178 -11.537 5.738 1.00 94.06 192 VAL A CA 1
ATOM 1501 C C . VAL A 1 192 ? -4.941 -10.661 5.687 1.00 94.06 192 VAL A C 1
ATOM 1503 O O . VAL A 1 192 ? -4.942 -9.566 6.245 1.00 94.06 192 VAL A O 1
ATOM 1506 N N . ARG A 1 193 ? -3.894 -11.136 5.014 1.00 97.44 193 ARG A N 1
ATOM 1507 C CA . ARG A 1 193 ? -2.689 -10.344 4.774 1.00 97.44 193 ARG A CA 1
ATOM 1508 C C . ARG A 1 193 ? -2.858 -9.477 3.538 1.00 97.44 193 ARG A C 1
ATOM 1510 O O . ARG A 1 193 ? -3.199 -9.982 2.475 1.00 97.44 193 ARG A O 1
ATOM 1517 N N . LEU A 1 194 ? -2.588 -8.191 3.666 1.00 98.31 194 LEU A N 1
ATOM 1518 C CA . LEU A 1 194 ? -2.621 -7.224 2.580 1.00 98.31 194 LEU A CA 1
ATOM 1519 C C . LEU A 1 194 ? -1.201 -6.697 2.360 1.00 98.31 194 LEU A C 1
ATOM 1521 O O . LEU A 1 194 ? -0.520 -6.327 3.316 1.00 98.31 194 LEU A O 1
ATOM 1525 N N . ILE A 1 195 ? -0.730 -6.686 1.113 1.00 98.62 195 ILE A N 1
ATOM 1526 C CA . ILE A 1 195 ? 0.640 -6.276 0.786 1.00 98.62 195 ILE A CA 1
ATOM 1527 C C . ILE A 1 195 ? 0.622 -5.235 -0.332 1.00 98.62 195 ILE A C 1
ATOM 1529 O O . ILE A 1 195 ? 0.314 -5.562 -1.477 1.00 98.62 195 ILE A O 1
ATOM 1533 N N . ASN A 1 196 ? 0.971 -3.994 0.011 1.00 98.81 196 ASN A N 1
ATOM 1534 C CA . ASN A 1 196 ? 1.140 -2.891 -0.930 1.00 98.81 196 ASN A CA 1
ATOM 1535 C C . ASN A 1 196 ? 2.572 -2.895 -1.477 1.00 98.81 196 ASN A C 1
ATOM 1537 O O . ASN A 1 196 ? 3.534 -2.827 -0.704 1.00 98.81 196 ASN A O 1
ATOM 1541 N N . VAL A 1 197 ? 2.718 -2.969 -2.800 1.00 98.50 197 VAL A N 1
ATOM 1542 C CA . VAL A 1 197 ? 4.024 -3.062 -3.462 1.00 98.50 197 VAL A CA 1
ATOM 1543 C C . VAL A 1 197 ? 4.245 -1.952 -4.478 1.00 98.50 197 VAL A C 1
ATOM 1545 O O . VAL A 1 197 ? 3.331 -1.494 -5.156 1.00 98.50 197 VAL A O 1
ATOM 1548 N N . HIS A 1 198 ? 5.503 -1.556 -4.617 1.00 98.06 198 HIS A N 1
ATOM 1549 C CA . HIS A 1 198 ? 6.001 -0.861 -5.793 1.00 98.06 198 HIS A CA 1
ATOM 1550 C C . HIS A 1 198 ? 7.296 -1.565 -6.198 1.00 98.06 198 HIS A C 1
ATOM 1552 O O . HIS A 1 198 ? 8.341 -1.318 -5.599 1.00 98.06 198 HIS A O 1
ATOM 1558 N N . LEU A 1 199 ? 7.219 -2.492 -7.152 1.00 97.62 199 LEU A N 1
ATOM 1559 C CA . LEU A 1 199 ? 8.366 -3.304 -7.556 1.00 97.62 199 LEU A CA 1
ATOM 1560 C C . LEU A 1 199 ? 9.392 -2.482 -8.353 1.00 97.62 199 LEU A C 1
ATOM 1562 O O . LEU A 1 199 ? 9.126 -1.350 -8.770 1.00 97.62 199 LEU A O 1
ATOM 1566 N N . ASP A 1 200 ? 10.593 -3.040 -8.537 1.00 96.69 200 ASP A N 1
ATOM 1567 C CA . ASP A 1 200 ? 11.674 -2.374 -9.270 1.00 96.69 200 ASP A CA 1
ATOM 1568 C C . ASP A 1 200 ? 11.216 -1.944 -10.670 1.00 96.69 200 ASP A C 1
ATOM 1570 O O . ASP A 1 200 ? 10.704 -2.740 -11.459 1.00 96.69 200 ASP A O 1
ATOM 1574 N N . SER A 1 201 ? 11.437 -0.669 -10.975 1.00 94.94 201 SER A N 1
ATOM 1575 C CA . SER A 1 201 ? 11.042 -0.048 -12.237 1.00 94.94 201 SER A CA 1
ATOM 1576 C C . SER A 1 201 ? 12.084 -0.292 -13.336 1.00 94.94 201 SER A C 1
ATOM 1578 O O . SER A 1 201 ? 13.183 -0.778 -13.070 1.00 94.94 201 SER A O 1
ATOM 1580 N N . LEU A 1 202 ? 11.759 0.129 -14.564 1.00 94.38 202 LEU A N 1
ATOM 1581 C CA . LEU A 1 202 ? 12.624 0.090 -15.753 1.00 94.38 202 LEU A CA 1
ATOM 1582 C C . LEU A 1 202 ? 13.021 -1.333 -16.229 1.00 94.38 202 LEU A C 1
ATOM 1584 O O . LEU A 1 202 ? 13.051 -2.295 -15.453 1.00 94.38 202 LEU A O 1
ATOM 1588 N N . PRO A 1 203 ? 13.341 -1.497 -17.527 1.00 94.38 203 PRO A N 1
ATOM 1589 C CA . PRO A 1 203 ? 13.775 -2.774 -18.094 1.00 94.38 203 PRO A CA 1
ATOM 1590 C C . PRO A 1 203 ? 15.276 -3.034 -17.840 1.00 94.38 203 PRO A C 1
ATOM 1592 O O . PRO A 1 203 ? 16.061 -3.180 -18.774 1.00 94.38 203 PRO A O 1
ATOM 1595 N N . ILE A 1 204 ? 15.705 -3.053 -16.571 1.00 93.62 204 ILE A N 1
ATOM 1596 C CA . ILE A 1 204 ? 17.112 -3.292 -16.196 1.00 93.62 204 ILE A CA 1
ATOM 1597 C C . ILE A 1 204 ? 17.367 -4.789 -16.015 1.00 93.62 204 ILE A C 1
ATOM 1599 O O . ILE A 1 204 ? 16.723 -5.426 -15.185 1.00 93.62 204 ILE A O 1
ATOM 1603 N N . GLN A 1 205 ? 18.381 -5.320 -16.705 1.00 91.81 205 GLN A N 1
ATOM 1604 C CA . GLN A 1 205 ? 18.806 -6.717 -16.589 1.00 91.81 205 GLN A CA 1
ATOM 1605 C C . GLN A 1 205 ? 20.088 -6.879 -15.730 1.00 91.81 205 GLN A C 1
ATOM 1607 O O . GLN A 1 205 ? 21.010 -6.066 -15.847 1.00 91.81 205 GLN A O 1
ATOM 1612 N N . PRO A 1 206 ? 20.182 -7.896 -14.844 1.00 92.56 206 PRO A N 1
ATOM 1613 C CA . PRO A 1 206 ? 19.098 -8.795 -14.449 1.00 92.56 206 PRO A CA 1
ATOM 1614 C C . PRO A 1 206 ? 18.018 -8.059 -13.641 1.00 92.56 206 PRO A C 1
ATOM 1616 O O . PRO A 1 206 ? 18.352 -7.219 -12.782 1.00 92.56 206 PRO A O 1
ATOM 1619 N N . SER A 1 207 ? 16.754 -8.409 -13.904 1.00 95.44 207 SER A N 1
ATOM 1620 C CA . SER A 1 207 ? 15.589 -7.909 -13.167 1.00 95.44 207 SER A CA 1
ATOM 1621 C C . SER A 1 207 ? 15.635 -8.330 -11.699 1.00 95.44 207 SER A C 1
ATOM 1623 O O . SER A 1 207 ? 16.137 -9.398 -11.337 1.00 95.44 207 SER A O 1
ATOM 1625 N N . LYS A 1 208 ? 15.104 -7.475 -10.821 1.00 96.12 208 LYS A N 1
ATOM 1626 C CA . LYS A 1 208 ? 14.879 -7.812 -9.407 1.00 96.12 208 LYS A CA 1
ATOM 1627 C C . LYS A 1 208 ? 13.435 -8.214 -9.121 1.00 96.12 208 LYS A C 1
ATOM 1629 O O . LYS A 1 208 ? 13.204 -8.849 -8.097 1.00 96.12 208 LYS A O 1
ATOM 1634 N N . ARG A 1 209 ? 12.486 -7.932 -10.020 1.00 97.12 209 ARG A N 1
ATOM 1635 C CA . ARG A 1 209 ? 11.064 -8.248 -9.817 1.00 97.12 209 ARG A CA 1
ATOM 1636 C C . ARG A 1 209 ? 10.795 -9.734 -9.519 1.00 97.12 209 ARG A C 1
ATOM 1638 O O . ARG A 1 209 ? 10.029 -9.979 -8.588 1.00 97.12 209 ARG A O 1
ATOM 1645 N N . PRO A 1 210 ? 11.477 -10.719 -10.152 1.00 96.06 210 PRO A N 1
ATOM 1646 C CA . PRO A 1 210 ? 11.286 -12.132 -9.812 1.00 96.06 210 PRO A CA 1
ATOM 1647 C C . PRO A 1 210 ? 11.550 -12.465 -8.340 1.00 96.06 210 PRO A C 1
ATOM 1649 O O . PRO A 1 210 ? 10.707 -13.065 -7.675 1.00 96.06 210 PRO A O 1
ATOM 1652 N N . ILE A 1 211 ? 12.692 -12.029 -7.795 1.00 94.94 211 ILE A N 1
ATOM 1653 C CA . ILE A 1 211 ? 13.021 -12.301 -6.389 1.00 94.94 211 ILE A CA 1
ATOM 1654 C C . ILE A 1 211 ? 12.144 -11.485 -5.433 1.00 94.94 211 ILE A C 1
ATOM 1656 O O . ILE A 1 211 ? 11.777 -11.979 -4.369 1.00 94.94 211 ILE A O 1
ATOM 1660 N N . GLN A 1 212 ? 11.767 -10.261 -5.816 1.00 96.38 212 GLN A N 1
ATOM 1661 C CA . GLN A 1 212 ? 10.857 -9.429 -5.027 1.00 96.38 212 GLN A CA 1
ATOM 1662 C C . GLN A 1 212 ? 9.497 -10.111 -4.872 1.00 96.38 212 GLN A C 1
ATOM 1664 O O . GLN A 1 212 ? 9.036 -10.299 -3.744 1.00 96.38 212 GLN A O 1
ATOM 1669 N N . LEU A 1 213 ? 8.886 -10.546 -5.979 1.00 97.00 213 LEU A N 1
ATOM 1670 C CA . LEU A 1 213 ? 7.580 -11.196 -5.940 1.00 97.00 213 LEU A CA 1
ATOM 1671 C C . LEU A 1 213 ? 7.632 -12.567 -5.253 1.00 97.00 213 LEU A C 1
ATOM 1673 O O . LEU A 1 213 ? 6.718 -12.881 -4.499 1.00 97.00 213 LEU A O 1
ATOM 1677 N N . SER A 1 214 ? 8.718 -13.330 -5.412 1.00 95.75 214 SER A N 1
ATOM 1678 C CA . SER A 1 214 ? 8.920 -14.596 -4.685 1.00 95.75 214 SER A CA 1
ATOM 1679 C C . SER A 1 214 ? 8.903 -14.424 -3.172 1.00 95.75 214 SER A C 1
ATOM 1681 O O . SER A 1 214 ? 8.244 -15.191 -2.464 1.00 95.75 214 SER A O 1
ATOM 1683 N N . ILE A 1 21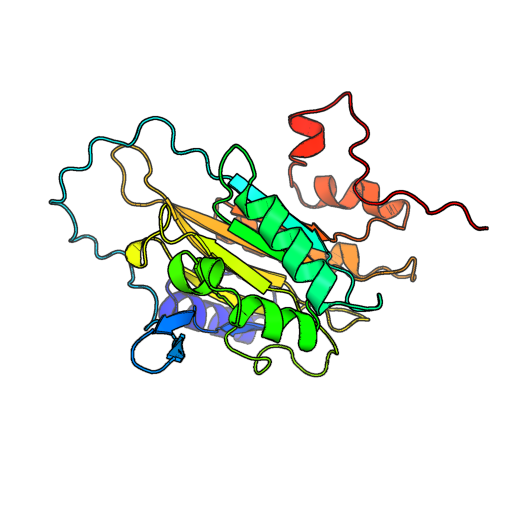5 ? 9.583 -13.395 -2.669 1.00 95.81 215 ILE A N 1
ATOM 1684 C CA . ILE A 1 215 ? 9.561 -13.053 -1.246 1.00 95.81 215 ILE A CA 1
ATOM 1685 C C . ILE A 1 215 ? 8.140 -12.655 -0.821 1.00 95.81 215 ILE A C 1
ATOM 1687 O O . ILE A 1 215 ? 7.639 -13.104 0.205 1.00 95.81 215 ILE A O 1
ATOM 1691 N N . ILE A 1 216 ? 7.450 -11.830 -1.609 1.00 96.19 216 ILE A N 1
ATOM 1692 C CA . ILE A 1 216 ? 6.084 -11.394 -1.289 1.00 96.19 216 ILE A CA 1
ATOM 1693 C C . ILE A 1 216 ? 5.112 -12.588 -1.251 1.00 96.19 216 ILE A C 1
ATOM 1695 O O . ILE A 1 216 ? 4.317 -12.717 -0.316 1.00 96.19 216 ILE A O 1
ATOM 1699 N N . ALA A 1 217 ? 5.215 -13.500 -2.216 1.00 96.25 217 ALA A N 1
ATOM 1700 C CA . ALA A 1 217 ? 4.403 -14.707 -2.294 1.00 96.25 217 ALA A CA 1
ATOM 1701 C C . ALA A 1 217 ? 4.654 -15.650 -1.108 1.00 96.25 217 ALA A C 1
ATOM 1703 O O . ALA A 1 217 ? 3.711 -16.243 -0.582 1.00 96.25 217 ALA A O 1
ATOM 1704 N N . SER A 1 218 ? 5.896 -15.771 -0.619 1.00 95.12 218 SER A N 1
ATOM 1705 C CA . SER A 1 218 ? 6.174 -16.556 0.591 1.00 95.12 218 SER A CA 1
ATOM 1706 C C . SER A 1 218 ? 5.507 -15.949 1.833 1.00 95.12 218 SER A C 1
ATOM 1708 O O . SER A 1 218 ? 4.927 -16.685 2.633 1.00 95.12 218 SER A O 1
ATOM 1710 N N . TYR A 1 219 ? 5.473 -14.616 1.955 1.00 95.06 219 TYR A N 1
ATOM 1711 C CA . TYR A 1 219 ? 4.753 -13.922 3.032 1.00 95.06 219 TYR A CA 1
ATOM 1712 C C . TYR A 1 219 ? 3.229 -14.083 2.951 1.00 95.06 219 TYR A C 1
ATOM 1714 O O . TYR A 1 219 ? 2.589 -14.194 4.001 1.00 95.06 219 TYR A O 1
ATOM 1722 N N . LEU A 1 220 ? 2.642 -14.114 1.749 1.00 94.75 220 LEU A N 1
ATOM 1723 C CA . LEU A 1 220 ? 1.218 -14.425 1.568 1.00 94.75 220 LEU A CA 1
ATOM 1724 C C . LEU A 1 220 ? 0.905 -15.870 1.959 1.00 94.75 220 LEU A C 1
ATOM 1726 O O . LEU A 1 220 ? -0.018 -16.101 2.738 1.00 94.75 220 LEU A O 1
ATOM 1730 N N . ARG A 1 221 ? 1.709 -16.833 1.489 1.00 94.12 221 ARG A N 1
ATOM 1731 C CA . ARG A 1 221 ? 1.536 -18.257 1.816 1.00 94.12 221 ARG A CA 1
ATOM 1732 C C . ARG A 1 221 ? 1.640 -18.518 3.314 1.00 94.12 221 ARG A C 1
ATOM 1734 O O . ARG A 1 221 ? 0.810 -19.240 3.853 1.00 94.12 221 ARG A O 1
ATOM 1741 N N . ALA A 1 222 ? 2.581 -17.870 4.004 1.00 92.12 222 ALA A N 1
ATOM 1742 C CA . ALA A 1 222 ? 2.692 -17.966 5.460 1.00 92.12 222 ALA A CA 1
ATOM 1743 C C . ALA A 1 222 ? 1.413 -17.499 6.183 1.00 92.12 222 ALA A C 1
ATOM 1745 O O . ALA A 1 222 ? 1.056 -18.055 7.216 1.00 92.12 222 ALA A O 1
ATOM 1746 N N . ALA A 1 223 ? 0.697 -16.505 5.644 1.00 92.12 223 ALA A N 1
ATOM 1747 C CA . ALA A 1 223 ? -0.576 -16.052 6.203 1.00 92.12 223 ALA A CA 1
ATOM 1748 C C . ALA A 1 223 ? -1.770 -16.956 5.856 1.00 92.12 223 ALA A C 1
ATOM 1750 O O . ALA A 1 223 ? -2.828 -16.815 6.466 1.00 92.12 223 ALA A O 1
ATOM 1751 N N . GLY A 1 224 ? -1.637 -17.838 4.862 1.00 92.00 224 GLY A N 1
ATOM 1752 C CA . GLY A 1 224 ? -2.694 -18.723 4.364 1.00 92.00 224 GLY A CA 1
ATOM 1753 C C . GLY A 1 224 ? -3.790 -18.025 3.548 1.00 92.00 224 GLY A C 1
ATOM 1754 O O . GLY A 1 224 ? -4.427 -18.666 2.716 1.00 92.00 224 GLY A O 1
ATOM 1755 N N . ARG A 1 225 ? -4.009 -16.717 3.741 1.00 92.44 225 ARG A N 1
ATOM 1756 C CA . ARG A 1 225 ? -4.982 -15.918 2.985 1.00 92.44 225 ARG A CA 1
ATOM 1757 C C . ARG A 1 225 ? -4.536 -14.463 2.875 1.00 92.44 225 ARG A C 1
ATOM 1759 O O . ARG A 1 225 ? -4.176 -13.843 3.877 1.00 92.44 225 ARG A O 1
ATOM 1766 N N . GLY A 1 226 ? -4.606 -13.891 1.676 1.00 95.31 226 GLY A N 1
ATOM 1767 C CA . GLY A 1 226 ? -4.214 -12.503 1.475 1.00 95.31 226 GLY A CA 1
ATOM 1768 C C . GLY A 1 226 ? -4.267 -12.020 0.033 1.00 95.31 226 GLY A C 1
ATOM 1769 O O . GLY A 1 226 ? -4.603 -12.776 -0.873 1.00 95.31 226 GLY A O 1
ATOM 1770 N N . VAL A 1 227 ? -3.927 -10.746 -0.146 1.00 97.12 227 VAL A N 1
ATOM 1771 C CA . VAL A 1 227 ? -3.855 -10.049 -1.432 1.00 97.12 227 VAL A CA 1
ATOM 1772 C C . VAL A 1 227 ? -2.563 -9.241 -1.480 1.00 97.12 227 VAL A C 1
ATOM 1774 O O . VAL A 1 227 ? -2.222 -8.536 -0.529 1.00 97.12 227 VAL A O 1
ATOM 1777 N N . VAL A 1 228 ? -1.861 -9.317 -2.606 1.00 98.31 228 VAL A N 1
ATOM 1778 C CA . VAL A 1 228 ? -0.828 -8.351 -2.988 1.00 98.31 228 VAL A CA 1
ATOM 1779 C C . VAL A 1 228 ? -1.392 -7.468 -4.094 1.00 98.31 228 VAL A C 1
ATOM 1781 O O . VAL A 1 228 ? -2.004 -7.970 -5.031 1.00 98.31 228 VAL A O 1
ATOM 1784 N N . ALA A 1 229 ? -1.207 -6.158 -3.976 1.00 98.44 229 ALA A N 1
ATOM 1785 C CA . ALA A 1 229 ? -1.610 -5.191 -4.990 1.00 98.44 229 ALA A CA 1
ATOM 1786 C C . ALA A 1 229 ? -0.651 -3.998 -4.979 1.00 98.44 229 ALA A C 1
ATOM 1788 O O . ALA A 1 229 ? 0.034 -3.742 -3.987 1.00 98.44 229 ALA A O 1
ATOM 1789 N N . GLY A 1 230 ? -0.585 -3.272 -6.088 1.00 98.19 230 GLY A N 1
ATOM 1790 C CA . GLY A 1 230 ? 0.316 -2.137 -6.220 1.00 98.19 230 GLY A CA 1
ATOM 1791 C C . GLY A 1 230 ? 0.825 -1.957 -7.636 1.00 98.19 230 GLY A C 1
ATOM 1792 O O . GLY A 1 230 ? 0.213 -2.436 -8.588 1.00 98.19 230 GLY A O 1
ATOM 1793 N N . ASP A 1 231 ? 1.968 -1.295 -7.757 1.00 98.19 231 ASP A N 1
ATOM 1794 C CA . ASP A 1 231 ? 2.652 -1.126 -9.033 1.00 98.19 231 ASP A CA 1
ATOM 1795 C C . ASP A 1 231 ? 3.708 -2.222 -9.207 1.00 98.19 231 ASP A C 1
ATOM 1797 O O . ASP A 1 231 ? 4.777 -2.202 -8.589 1.00 98.19 231 ASP A O 1
ATOM 1801 N N . PHE A 1 232 ? 3.386 -3.209 -10.040 1.00 97.50 232 PHE A N 1
ATOM 1802 C CA . PHE A 1 232 ? 4.266 -4.339 -10.321 1.00 97.50 232 PHE A CA 1
ATOM 1803 C C . PHE A 1 232 ? 5.348 -3.993 -11.352 1.00 97.50 232 PHE A C 1
ATOM 1805 O O . PHE A 1 232 ? 6.311 -4.746 -11.476 1.00 97.50 232 PHE A O 1
ATOM 1812 N N . ASN A 1 233 ? 5.224 -2.864 -12.065 1.00 96.31 233 ASN A N 1
ATOM 1813 C CA . ASN A 1 233 ? 6.114 -2.466 -13.156 1.00 96.31 233 ASN A CA 1
ATOM 1814 C C . ASN A 1 233 ? 6.454 -3.614 -14.144 1.00 96.31 233 ASN A C 1
ATOM 1816 O O . ASN A 1 233 ? 7.643 -3.859 -14.374 1.00 96.31 233 ASN A O 1
ATOM 1820 N N . PRO A 1 234 ? 5.471 -4.322 -14.746 1.00 93.50 234 PRO A N 1
ATOM 1821 C CA . PRO A 1 234 ? 5.764 -5.328 -15.765 1.00 93.50 234 PRO A CA 1
ATOM 1822 C C . PRO A 1 234 ? 6.255 -4.628 -17.043 1.00 93.50 234 PRO A C 1
ATOM 1824 O O . PRO A 1 234 ? 5.481 -4.030 -17.788 1.00 93.50 234 PRO A O 1
ATOM 1827 N N . VAL A 1 235 ? 7.569 -4.615 -17.261 1.00 92.75 235 VAL A N 1
ATOM 1828 C CA . VAL A 1 235 ? 8.230 -3.868 -18.352 1.00 92.75 235 VAL A CA 1
ATOM 1829 C C . VAL A 1 235 ? 9.217 -4.718 -19.155 1.00 92.75 235 VAL A C 1
ATOM 1831 O O . VAL A 1 235 ? 9.829 -4.217 -20.098 1.00 92.75 235 VAL A O 1
ATOM 1834 N N . LEU A 1 236 ? 9.395 -5.986 -18.788 1.00 92.31 236 LEU A N 1
ATOM 1835 C CA . LEU A 1 236 ? 10.184 -6.982 -19.506 1.00 92.31 236 LEU A CA 1
ATOM 1836 C C . LEU A 1 236 ? 9.295 -8.184 -19.868 1.00 92.31 236 LEU A C 1
ATOM 1838 O O . LEU A 1 236 ? 8.411 -8.513 -19.087 1.00 92.31 236 LEU A O 1
ATOM 1842 N N . PRO A 1 237 ? 9.564 -8.902 -20.976 1.00 92.19 237 PRO A N 1
ATOM 1843 C CA . PRO A 1 237 ? 8.786 -10.092 -21.351 1.00 92.19 237 PRO A CA 1
ATOM 1844 C C . PRO A 1 237 ? 8.765 -11.200 -20.287 1.00 92.19 237 PRO A C 1
ATOM 1846 O O . PRO A 1 237 ? 7.807 -11.950 -20.173 1.00 92.19 237 PRO A O 1
ATOM 1849 N N . GLU A 1 238 ? 9.822 -11.314 -19.478 1.00 90.31 238 GLU A N 1
ATOM 1850 C CA . GLU A 1 238 ? 9.867 -12.271 -18.362 1.00 90.31 238 GLU A CA 1
ATOM 1851 C C . GLU A 1 238 ? 8.851 -11.957 -17.250 1.00 90.31 238 GLU A C 1
ATOM 1853 O O . GLU A 1 238 ? 8.542 -12.837 -16.444 1.00 90.31 238 GLU A O 1
ATOM 1858 N N . ASP A 1 239 ? 8.322 -10.727 -17.205 1.00 94.19 239 ASP A N 1
ATOM 1859 C CA . ASP A 1 239 ? 7.351 -10.319 -16.193 1.00 94.19 239 ASP A CA 1
ATOM 1860 C C . ASP A 1 239 ? 5.998 -11.034 -16.368 1.00 94.19 239 ASP A C 1
ATOM 1862 O O . ASP A 1 239 ? 5.298 -11.254 -15.379 1.00 94.19 239 ASP A O 1
ATOM 1866 N N . ASP A 1 240 ? 5.674 -11.491 -17.583 1.00 91.19 240 ASP A N 1
ATOM 1867 C CA . ASP A 1 240 ? 4.428 -12.204 -17.905 1.00 91.19 240 ASP A CA 1
ATOM 1868 C C . ASP A 1 240 ? 4.295 -13.524 -17.123 1.00 91.19 240 ASP A C 1
ATOM 1870 O O . ASP A 1 240 ? 3.199 -13.960 -16.770 1.00 91.19 240 ASP A O 1
ATOM 1874 N N . ALA A 1 241 ? 5.423 -14.163 -16.798 1.00 93.56 241 ALA A N 1
ATOM 1875 C CA . ALA A 1 241 ? 5.450 -15.424 -16.063 1.00 93.56 241 ALA A CA 1
ATOM 1876 C C . ALA A 1 241 ? 5.456 -15.241 -14.535 1.00 93.56 241 ALA A C 1
ATOM 1878 O O . ALA A 1 241 ? 5.362 -16.232 -13.803 1.00 93.56 241 ALA A O 1
ATOM 1879 N N . LEU A 1 242 ? 5.591 -14.009 -14.026 1.00 94.69 242 LEU A N 1
ATOM 1880 C CA . LEU A 1 242 ? 5.828 -13.750 -12.602 1.00 94.69 242 LEU A CA 1
ATOM 1881 C C . LEU A 1 242 ? 4.699 -14.248 -11.707 1.00 94.69 242 LEU A C 1
ATOM 1883 O O . LEU A 1 242 ? 4.969 -14.856 -10.670 1.00 94.69 242 LEU A O 1
ATOM 1887 N N . ILE A 1 243 ? 3.450 -14.001 -12.098 1.00 95.62 243 ILE A N 1
ATOM 1888 C CA . ILE A 1 243 ? 2.276 -14.385 -11.310 1.00 95.62 243 ILE A CA 1
ATOM 1889 C C . ILE A 1 243 ? 2.194 -15.913 -11.201 1.00 95.62 243 ILE A C 1
ATOM 1891 O O . ILE A 1 243 ? 2.190 -16.453 -10.093 1.00 95.62 243 ILE A O 1
ATOM 1895 N N . GLY A 1 244 ? 2.240 -16.612 -12.341 1.00 94.69 244 GLY A N 1
ATOM 1896 C CA . GLY A 1 244 ? 2.162 -18.075 -12.398 1.00 94.69 244 GLY A CA 1
ATOM 1897 C C . GLY A 1 244 ? 3.339 -18.780 -11.720 1.00 94.69 244 GLY A C 1
ATOM 1898 O O . GLY A 1 244 ? 3.133 -19.735 -10.976 1.00 94.69 244 GLY A O 1
ATOM 1899 N N . THR A 1 245 ? 4.565 -18.269 -11.886 1.00 96.06 245 THR A N 1
ATOM 1900 C CA . THR A 1 245 ? 5.776 -18.814 -11.231 1.00 96.06 245 THR A CA 1
ATOM 1901 C C . THR A 1 245 ? 5.676 -18.782 -9.704 1.00 96.06 245 THR A C 1
ATOM 1903 O O . THR A 1 245 ? 6.287 -19.599 -9.019 1.00 96.06 245 THR A O 1
ATOM 1906 N N . ASN A 1 246 ? 4.898 -17.844 -9.163 1.00 96.38 246 ASN A N 1
ATOM 1907 C CA . ASN A 1 246 ? 4.695 -17.678 -7.729 1.00 96.38 246 ASN A CA 1
ATOM 1908 C C . ASN A 1 246 ? 3.400 -18.313 -7.211 1.00 96.38 246 ASN A C 1
ATOM 1910 O O . ASN A 1 246 ? 3.056 -18.092 -6.049 1.00 96.38 246 ASN A O 1
ATOM 1914 N N . GLU A 1 247 ? 2.698 -19.088 -8.048 1.00 95.69 247 GLU A N 1
ATOM 1915 C CA . GLU A 1 247 ? 1.415 -19.726 -7.714 1.00 95.69 247 GLU A CA 1
ATOM 1916 C C . GLU A 1 247 ? 0.362 -18.704 -7.247 1.00 95.69 247 GLU A C 1
ATOM 1918 O O . GLU A 1 247 ? -0.515 -19.000 -6.432 1.00 95.69 247 GLU A O 1
ATOM 1923 N N . LEU A 1 248 ? 0.473 -17.469 -7.740 1.00 96.31 248 LEU A N 1
ATOM 1924 C CA . LEU A 1 248 ? -0.488 -16.409 -7.487 1.00 96.31 248 LEU A CA 1
ATOM 1925 C C . LEU A 1 248 ? -1.572 -16.431 -8.564 1.00 96.31 248 LEU A C 1
ATOM 1927 O O . LEU A 1 248 ? -1.385 -16.954 -9.662 1.00 96.31 248 LEU A O 1
ATOM 1931 N N . LYS A 1 249 ? -2.714 -15.832 -8.234 1.00 95.75 249 LYS A N 1
ATOM 1932 C CA . LYS A 1 249 ? -3.846 -15.674 -9.143 1.00 95.75 249 LYS A CA 1
ATOM 1933 C C . LYS A 1 249 ? -4.025 -14.196 -9.468 1.00 95.75 249 LYS A C 1
ATOM 1935 O O . LYS A 1 249 ? -4.050 -13.375 -8.549 1.00 95.75 249 LYS A O 1
ATOM 1940 N N . ASP A 1 250 ? -4.123 -13.866 -10.751 1.00 95.25 250 ASP A N 1
ATOM 1941 C CA . ASP A 1 250 ? -4.398 -12.501 -11.193 1.00 95.25 250 ASP A CA 1
ATOM 1942 C C . ASP A 1 250 ? -5.908 -12.232 -11.127 1.00 95.25 250 ASP A C 1
ATOM 1944 O O . ASP A 1 250 ? -6.703 -12.861 -11.825 1.00 95.25 250 ASP A O 1
ATOM 1948 N N . VAL A 1 251 ? -6.300 -11.290 -10.265 1.00 93.38 251 VAL A N 1
ATOM 1949 C CA . VAL A 1 251 ? -7.708 -10.935 -10.038 1.00 93.38 251 VAL A CA 1
ATOM 1950 C C . VAL A 1 251 ? -8.354 -10.341 -11.291 1.00 93.38 251 VAL A C 1
ATOM 1952 O O . VAL A 1 251 ? -9.543 -10.561 -11.517 1.00 93.38 251 VAL A O 1
ATOM 1955 N N . TRP A 1 252 ? -7.606 -9.583 -12.096 1.00 93.25 252 TRP A N 1
ATOM 1956 C CA . TRP A 1 252 ? -8.138 -8.999 -13.321 1.00 93.25 252 TRP A CA 1
ATOM 1957 C C . TRP A 1 252 ? -8.392 -10.083 -14.362 1.00 93.25 252 TRP A C 1
ATOM 1959 O O . TRP A 1 252 ? -9.518 -10.201 -14.839 1.00 93.25 252 TRP A O 1
ATOM 1969 N N . ALA A 1 253 ? -7.392 -10.925 -14.639 1.00 92.81 253 ALA A N 1
ATOM 1970 C CA . ALA A 1 253 ? -7.522 -12.004 -15.619 1.00 92.81 253 ALA A CA 1
ATOM 1971 C C . ALA A 1 253 ? -8.651 -12.987 -15.261 1.00 92.81 253 ALA A C 1
ATOM 1973 O O . ALA A 1 253 ? -9.360 -13.474 -16.137 1.00 92.81 253 ALA A O 1
ATOM 1974 N N . ASP A 1 254 ? -8.861 -13.244 -13.969 1.00 92.88 254 ASP A N 1
ATOM 1975 C CA . ASP A 1 254 ? -9.952 -14.093 -13.491 1.00 92.88 254 ASP A CA 1
ATOM 1976 C C . ASP A 1 254 ? -11.345 -13.501 -13.700 1.00 92.88 254 ASP A C 1
ATOM 1978 O O . ASP A 1 254 ? -12.288 -14.215 -14.040 1.00 92.88 254 ASP A O 1
ATOM 1982 N N . LEU A 1 255 ? -11.507 -12.217 -13.370 1.00 92.88 255 LEU A N 1
ATOM 1983 C CA . LEU A 1 255 ? -12.817 -11.568 -13.338 1.00 92.88 255 LEU A CA 1
ATOM 1984 C C . LEU A 1 255 ? -13.197 -10.976 -14.694 1.00 92.88 255 LEU A C 1
ATOM 1986 O O . LEU A 1 255 ? -14.386 -10.821 -14.969 1.00 92.88 255 LEU A O 1
ATOM 1990 N N . ARG A 1 256 ? -12.200 -10.615 -15.507 1.00 93.31 256 ARG A N 1
ATOM 1991 C CA . ARG A 1 256 ? -12.317 -9.920 -16.793 1.00 93.31 256 ARG A CA 1
ATOM 1992 C C . ARG A 1 256 ? -11.385 -10.559 -17.841 1.00 93.31 256 ARG A C 1
ATOM 1994 O O . ARG A 1 256 ? -10.537 -9.862 -18.391 1.00 93.31 256 ARG A O 1
ATOM 2001 N N . PRO A 1 257 ? -11.536 -11.862 -18.151 1.00 92.81 257 PRO A N 1
ATOM 2002 C CA . PRO A 1 257 ? -10.622 -12.576 -19.055 1.00 92.81 257 PRO A CA 1
ATOM 2003 C C . PRO A 1 257 ? -10.580 -12.007 -20.482 1.00 92.81 257 PRO A C 1
ATOM 2005 O O . PRO A 1 257 ? -9.610 -12.228 -21.197 1.00 92.81 257 PRO A O 1
ATOM 2008 N N . GLU A 1 258 ? -11.615 -11.268 -20.883 1.00 93.69 258 GLU A N 1
ATOM 2009 C CA . GLU A 1 258 ? -11.752 -10.677 -22.220 1.00 93.69 258 GLU A CA 1
ATOM 2010 C C . GLU A 1 258 ? -11.251 -9.221 -22.303 1.00 93.69 258 GLU A C 1
ATOM 2012 O O . GLU A 1 258 ? -11.378 -8.585 -23.347 1.00 93.69 258 GLU A O 1
ATOM 2017 N N . GLU A 1 259 ? -10.737 -8.649 -21.208 1.00 91.88 259 GLU A N 1
ATOM 2018 C CA . GLU A 1 259 ? -10.278 -7.257 -21.162 1.00 91.88 259 GLU A CA 1
ATOM 2019 C C . GLU A 1 259 ? -8.769 -7.184 -20.895 1.00 91.88 259 GLU A C 1
ATOM 2021 O O . GLU A 1 259 ? -8.284 -7.749 -19.917 1.00 91.88 259 GLU A O 1
ATOM 2026 N N . ASP A 1 260 ? -8.032 -6.400 -21.690 1.00 86.38 260 ASP A N 1
ATOM 2027 C CA . ASP A 1 260 ? -6.568 -6.270 -21.564 1.00 86.38 260 ASP A CA 1
ATOM 2028 C C . ASP A 1 260 ? -6.100 -5.693 -20.212 1.00 86.38 260 ASP A C 1
ATOM 2030 O O . ASP A 1 260 ? -4.966 -5.914 -19.791 1.00 86.38 260 ASP A O 1
ATOM 2034 N N . GLY A 1 261 ? -6.945 -4.916 -19.524 1.00 85.31 261 GLY A N 1
ATOM 2035 C CA . GLY A 1 261 ? -6.652 -4.436 -18.168 1.00 85.31 261 GLY A CA 1
ATOM 2036 C C . GLY A 1 261 ? -5.531 -3.403 -18.052 1.00 85.31 261 GLY A C 1
ATOM 2037 O O . GLY A 1 261 ? -4.899 -3.300 -17.001 1.00 85.31 261 GLY A O 1
ATOM 2038 N N . PHE A 1 262 ? -5.261 -2.619 -19.101 1.00 88.00 262 PHE A N 1
ATOM 2039 C CA . PHE A 1 262 ? -4.199 -1.610 -19.068 1.00 88.00 262 PHE A CA 1
ATOM 2040 C C . PHE A 1 262 ? -4.409 -0.572 -17.952 1.00 88.00 262 PHE A C 1
ATOM 2042 O O . PHE A 1 262 ? -5.345 0.224 -17.983 1.00 88.00 262 PHE A O 1
ATOM 2049 N N . THR A 1 263 ? -3.470 -0.515 -17.007 1.00 88.50 263 THR A N 1
ATOM 2050 C CA . THR A 1 263 ? -3.448 0.470 -15.907 1.00 88.50 263 THR A CA 1
ATOM 2051 C C . THR A 1 263 ? -2.509 1.649 -16.167 1.00 88.50 263 THR A C 1
ATOM 2053 O O . THR A 1 263 ? -2.577 2.670 -15.484 1.00 88.50 263 THR A O 1
ATOM 2056 N N . LYS A 1 264 ? -1.650 1.539 -17.187 1.00 81.94 264 LYS A N 1
ATOM 2057 C CA . LYS A 1 264 ? -0.782 2.610 -17.681 1.00 81.94 264 LYS A CA 1
ATOM 2058 C C . LYS A 1 264 ? -0.788 2.604 -19.201 1.00 81.94 264 LYS A C 1
ATOM 2060 O O . LYS A 1 264 ? -0.256 1.694 -19.831 1.00 81.94 264 LYS A O 1
ATOM 2065 N N . LEU A 1 265 ? -1.365 3.642 -19.793 1.00 73.56 265 LEU A N 1
ATOM 2066 C CA . LEU A 1 265 ? -1.307 3.839 -21.236 1.00 73.56 265 LEU A CA 1
ATOM 2067 C C . LEU A 1 265 ? 0.067 4.408 -21.599 1.00 73.56 265 LEU A C 1
ATOM 2069 O O . LEU A 1 265 ? 0.564 5.323 -20.937 1.00 73.56 265 LEU A O 1
ATOM 2073 N N . LYS A 1 266 ? 0.698 3.876 -22.652 1.00 58.19 266 LYS A N 1
ATOM 2074 C CA . LYS A 1 266 ? 1.864 4.536 -23.248 1.00 58.19 266 LYS A CA 1
ATOM 2075 C C . LYS A 1 266 ? 1.394 5.903 -23.736 1.00 58.19 266 LYS A C 1
ATOM 2077 O O . LYS A 1 266 ? 0.560 5.974 -24.633 1.00 58.19 266 LYS A O 1
ATOM 2082 N N . GLY A 1 267 ? 1.897 6.974 -23.127 1.00 49.50 267 GLY A N 1
ATOM 2083 C CA . GLY A 1 267 ? 1.705 8.310 -23.673 1.00 49.50 267 GLY A CA 1
ATOM 2084 C C . GLY A 1 267 ? 2.256 8.329 -25.094 1.00 49.50 267 GLY A C 1
ATOM 2085 O O . GLY A 1 267 ? 3.374 7.856 -25.320 1.00 49.50 267 GLY A O 1
ATOM 2086 N N . SER A 1 268 ? 1.467 8.825 -26.046 1.00 33.66 268 SER A N 1
ATOM 2087 C CA . SER A 1 268 ? 1.967 9.160 -27.374 1.00 33.66 268 SER A CA 1
ATOM 2088 C C . SER A 1 268 ? 3.190 10.044 -27.181 1.00 33.66 268 SER A C 1
ATOM 2090 O O . SER A 1 268 ? 3.094 11.098 -26.554 1.00 33.66 268 SER A O 1
ATOM 2092 N N . SER A 1 269 ? 4.349 9.588 -27.646 1.00 34.22 269 SER A N 1
ATOM 2093 C CA . SER A 1 269 ? 5.519 10.448 -27.757 1.00 34.22 269 SER A CA 1
ATOM 2094 C C . SER A 1 269 ? 5.138 11.557 -28.736 1.00 34.22 269 SER A C 1
ATOM 2096 O O . SER A 1 269 ? 4.996 11.286 -29.927 1.00 34.22 269 SER A O 1
ATOM 2098 N N . VAL A 1 270 ? 4.854 12.751 -28.217 1.00 33.69 270 VAL A N 1
ATOM 2099 C CA . VAL A 1 270 ? 4.804 13.979 -29.016 1.00 33.69 270 VAL A CA 1
ATOM 2100 C C . VAL A 1 270 ? 6.206 14.558 -29.032 1.00 33.69 270 VAL A C 1
ATOM 2102 O O . VAL A 1 270 ? 6.808 14.620 -27.935 1.00 33.69 270 VAL A O 1
#

Radius of gyration: 18.83 Å; chains: 1; bounding box: 49×40×54 Å

pLDDT: mean 86.57, std 16.61, range [33.66, 98.88]

Organism: Aspergillus candidus (NCBI:txid41067)

Secondary structure (DSSP, 8-state):
-HHHHHHHHHHHHHHHT----SS--S-EEEEE--EEEETTTTEEEEPP-PPP--TT---S-----TT----EEEEE--TTSS-HHHHHHHHHHHHHT-SSPPSEEEEEEEEHHHHHHHHH-HHHHHHEEES-SSSTTSTTSSEEEEEEEETTTS-GGGEEEEEEEE---SS--EEEEEEEEEEETTEEEEEEEEEEEEPPPSSPSSPSHHHHHHHHHHHHHHHSSEEEEEE----SGGGGGHHHHTT---HHHHH-TTS---SS------

InterPro domains:
  IPR005135 Endonuclease/exonuclease/phosphatase [PF03372] (73-233)
  IPR036691 Endonuclease/exonuclease/phosphatase superfamily [G3DSA:3.60.10.10] (59-268)
  IPR036691 Endonuclease/exonuclease/phosphatase superfamily [SSF56219] (59-258)
  IPR051547 Tyrosyl-DNA phosphodiesterase 2-like [PTHR15822] (41-263)

Foldseek 3Di:
DLVVVQVVQVVVCVVQVAFAFSGDPFKDKAFDFKWAQDPVVRATDGDDAQDDPDPPPPPDPDPPPPDPDAAEEEDAQCLPDPPSLVSLVVVVVDQPPDPPHHFKYKYANCAQNSLVSQSVDPVCNPFWIKRDRHCPQVPPARGGMIMIGTCVQAPSNFWGIWIWMFDDEPRRWTKTKTWGFDDDRPDGTAIEIEIEGAAHADPDPPGPLLVRLLSVLSSCVSSVHYDYDYHSHPDDPVSVCRCVVSVHDDPCCVVPVPDPPDPDDDPPPD

Sequence (270 aa):
MSVFSQLRNRVLEWRHGIPLPTLETNTSPIFQSWHQFDTSSNKWLPLDSPHKPSEESSTADTTPAQDSKLVLATWNVDAGAPDSATRISSIISHLQASAPLVNVIFLQEVSRTALSTLLATPWLREHWYSSEADTTNWGAGPFATMTLVSKSKLRDSALGPVWRLKYPSRFQRDALCCDIFLPSGSAPLSRVRLINVHLDSLPIQPSKRPIQLSIIASYLRAAGRGVVAGDFNPVLPEDDALIGTNELKDVWADLRPEEDGFTKLKGSSV